Protein AF-0000000076645951 (afdb_homodimer)

Structure (mmCIF, N/CA/C/O backbone):
data_AF-0000000076645951-model_v1
#
loop_
_entity.id
_entity.type
_entity.pdbx_description
1 polymer 'Uncharacterized protein'
#
loop_
_atom_site.group_PDB
_atom_site.id
_atom_site.type_symbol
_atom_site.label_atom_id
_atom_site.label_alt_id
_atom_site.label_comp_id
_atom_site.label_asym_id
_atom_site.label_entity_id
_atom_site.label_seq_id
_atom_site.pdbx_PDB_ins_code
_atom_site.Cartn_x
_atom_site.Cartn_y
_atom_site.Cartn_z
_atom_site.occupancy
_atom_site.B_iso_or_equiv
_atom_site.auth_seq_id
_atom_site.auth_comp_id
_atom_site.auth_asym_id
_atom_site.auth_atom_id
_atom_site.pdbx_PDB_model_num
ATOM 1 N N . MET A 1 1 ? -66.938 58.75 12.617 1 33.28 1 MET A N 1
ATOM 2 C CA . MET A 1 1 ? -66.938 57.281 12.688 1 33.28 1 MET A CA 1
ATOM 3 C C . MET A 1 1 ? -65.688 56.688 12.023 1 33.28 1 MET A C 1
ATOM 5 O O . MET A 1 1 ? -65.5 56.906 10.836 1 33.28 1 MET A O 1
ATOM 9 N N . PRO A 1 2 ? -64.562 56.531 12.734 1 43.81 2 PRO A N 1
ATOM 10 C CA . PRO A 1 2 ? -63.219 56.188 12.242 1 43.81 2 PRO A CA 1
ATOM 11 C C . PRO A 1 2 ? -63.156 54.812 11.625 1 43.81 2 PRO A C 1
ATOM 13 O O . PRO A 1 2 ? -63.812 53.875 12.109 1 43.81 2 PRO A O 1
ATOM 16 N N . SER A 1 3 ? -63.219 54.75 10.305 1 39.66 3 SER A N 1
ATOM 17 C CA . SER A 1 3 ? -63.125 53.5 9.523 1 39.66 3 SER A CA 1
ATOM 18 C C . SER A 1 3 ? -61.875 52.719 9.883 1 39.66 3 SER A C 1
ATOM 20 O O . SER A 1 3 ? -60.75 53.219 9.758 1 39.66 3 SER A O 1
ATOM 22 N N . ARG A 1 4 ? -62 51.812 10.852 1 40.41 4 ARG A N 1
ATOM 23 C CA . ARG A 1 4 ? -60.938 50.906 11.25 1 40.41 4 ARG A CA 1
ATOM 24 C C . ARG A 1 4 ? -60.5 50.031 10.078 1 40.41 4 ARG A C 1
ATOM 26 O O . ARG A 1 4 ? -61.312 49.219 9.562 1 40.41 4 ARG A O 1
ATOM 33 N N . ARG A 1 5 ? -59.656 50.531 9.164 1 37.31 5 ARG A N 1
ATOM 34 C CA . ARG A 1 5 ? -59.094 49.625 8.148 1 37.31 5 ARG A CA 1
ATOM 35 C C . ARG A 1 5 ? -58.438 48.438 8.781 1 37.31 5 ARG A C 1
ATOM 37 O O . ARG A 1 5 ? -57.594 48.594 9.664 1 37.31 5 ARG A O 1
ATOM 44 N N . HIS A 1 6 ? -59.188 47.375 9 1 38.88 6 HIS A N 1
ATOM 45 C CA . HIS A 1 6 ? -58.594 46.125 9.383 1 38.88 6 HIS A CA 1
ATOM 46 C C . HIS A 1 6 ? -57.469 45.719 8.406 1 38.88 6 HIS A C 1
ATOM 48 O O . HIS A 1 6 ? -57.719 45.594 7.207 1 38.88 6 HIS A O 1
ATOM 54 N N . ARG A 1 7 ? -56.281 46.188 8.617 1 41.69 7 ARG A N 1
ATOM 55 C CA . ARG A 1 7 ? -55.125 45.688 7.883 1 41.69 7 ARG A CA 1
ATOM 56 C C . ARG A 1 7 ? -55.062 44.156 7.953 1 41.69 7 ARG A C 1
ATOM 58 O O . ARG A 1 7 ? -55.062 43.562 9.039 1 41.69 7 ARG A O 1
ATOM 65 N N . LYS A 1 8 ? -55.719 43.438 6.953 1 39.31 8 LYS A N 1
ATOM 66 C CA . LYS A 1 8 ? -55.5 42.031 6.789 1 39.31 8 LYS A CA 1
ATOM 67 C C . LYS A 1 8 ? -54 41.688 6.812 1 39.31 8 LYS A C 1
ATOM 69 O O . LYS A 1 8 ? -53.219 42.25 6.031 1 39.31 8 LYS A O 1
ATOM 74 N N . GLU A 1 9 ? -53.469 41.344 7.988 1 39.75 9 GLU A N 1
ATOM 75 C CA . GLU A 1 9 ? -52.156 40.719 8.062 1 39.75 9 GLU A CA 1
ATOM 76 C C . GLU A 1 9 ? -52.062 39.5 7.16 1 39.75 9 GLU A C 1
ATOM 78 O O . GLU A 1 9 ? -52.844 38.562 7.316 1 39.75 9 GLU A O 1
ATOM 83 N N . SER A 1 10 ? -51.969 39.688 5.801 1 38.41 10 SER A N 1
ATOM 84 C CA . SER A 1 10 ? -51.656 38.531 4.953 1 38.41 10 SER A CA 1
ATOM 85 C C . SER A 1 10 ? -50.5 37.719 5.516 1 38.41 10 SER A C 1
ATOM 87 O O . SER A 1 10 ? -49.406 38.25 5.68 1 38.41 10 SER A O 1
ATOM 89 N N . ASN A 1 11 ? -50.781 36.812 6.453 1 40.22 11 ASN A N 1
ATOM 90 C CA . ASN A 1 11 ? -49.812 35.781 6.805 1 40.22 11 ASN A CA 1
ATOM 91 C C . ASN A 1 11 ? -49.344 35 5.578 1 40.22 11 ASN A C 1
ATOM 93 O O . ASN A 1 11 ? -50 34.062 5.137 1 40.22 11 ASN A O 1
ATOM 97 N N . ASP A 1 12 ? -49.156 35.625 4.453 1 39.78 12 ASP A N 1
ATOM 98 C CA . ASP A 1 12 ? -48.562 34.75 3.445 1 39.78 12 ASP A CA 1
ATOM 99 C C . ASP A 1 12 ? -47.406 33.969 4.023 1 39.78 12 ASP A C 1
ATOM 101 O O . ASP A 1 12 ? -46.438 34.531 4.559 1 39.78 12 ASP A O 1
ATOM 105 N N . PRO A 1 13 ? -47.656 32.781 4.551 1 42.16 13 PRO A N 1
ATOM 106 C CA . PRO A 1 13 ? -46.469 31.984 4.855 1 42.16 13 PRO A CA 1
ATOM 107 C C . PRO A 1 13 ? -45.406 32.031 3.754 1 42.16 13 PRO A C 1
ATOM 109 O O . PRO A 1 13 ? -45.75 31.953 2.57 1 42.16 13 PRO A O 1
ATOM 112 N N . GLN A 1 14 ? -44.562 33.062 3.785 1 38.34 14 GLN A N 1
ATOM 113 C CA . GLN A 1 14 ? -43.375 32.938 2.93 1 38.34 14 GLN A CA 1
ATOM 114 C C . GLN A 1 14 ? -42.969 31.469 2.777 1 38.34 14 GLN A C 1
ATOM 116 O O . GLN A 1 14 ? -42.75 30.766 3.77 1 38.34 14 GLN A O 1
ATOM 121 N N . LEU A 1 15 ? -43.594 30.891 1.815 1 39.62 15 LEU A N 1
ATOM 122 C CA . LEU A 1 15 ? -43.125 29.578 1.397 1 39.62 15 LEU A CA 1
ATOM 123 C C . LEU A 1 15 ? -41.625 29.5 1.478 1 39.62 15 LEU A C 1
ATOM 125 O O . LEU A 1 15 ? -40.906 30.281 0.832 1 39.62 15 LEU A O 1
ATOM 129 N N . SER A 1 16 ? -41.094 29.422 2.738 1 41.41 16 SER A N 1
ATOM 130 C CA . SER A 1 16 ? -39.719 28.938 2.703 1 41.41 16 SER A CA 1
ATOM 131 C C . SER A 1 16 ? -39.5 27.969 1.539 1 41.41 16 SER A C 1
ATOM 133 O O . SER A 1 16 ? -40.062 26.875 1.516 1 41.41 16 SER A O 1
ATOM 135 N N . GLY A 1 17 ? -39.562 28.469 0.316 1 39.22 17 GLY A N 1
ATOM 136 C CA . GLY A 1 17 ? -39.156 27.609 -0.781 1 39.22 17 GLY A CA 1
ATOM 137 C C . GLY A 1 17 ? -38.125 26.547 -0.375 1 39.22 17 GLY A C 1
ATOM 138 O O . GLY A 1 17 ? -37.5 26.688 0.666 1 39.22 17 GLY A O 1
ATOM 139 N N . PRO A 1 18 ? -38.438 25.328 -0.774 1 43.19 18 PRO A N 1
ATOM 140 C CA . PRO A 1 18 ? -37.406 24.328 -0.439 1 43.19 18 PRO A CA 1
ATOM 141 C C . PRO A 1 18 ? -36 24.875 -0.509 1 43.19 18 PRO A C 1
ATOM 143 O O . PRO A 1 18 ? -35.719 25.812 -1.276 1 43.19 18 PRO A O 1
ATOM 146 N N . ARG A 1 19 ? -35.375 25.266 0.537 1 43.09 19 ARG A N 1
ATOM 147 C CA . ARG A 1 19 ? -33.938 25.453 0.448 1 43.09 19 ARG A CA 1
ATOM 148 C C . ARG A 1 19 ? -33.344 24.594 -0.66 1 43.09 19 ARG A C 1
ATOM 150 O O . ARG A 1 19 ? -33.562 23.391 -0.695 1 43.09 19 ARG A O 1
ATOM 157 N N . SER A 1 20 ? -33.469 24.938 -1.855 1 44.81 20 SER A N 1
ATOM 158 C CA . SER A 1 20 ? -32.719 24.234 -2.885 1 44.81 20 SER A CA 1
ATOM 159 C C . SER A 1 20 ? -31.484 23.547 -2.293 1 44.81 20 SER A C 1
ATOM 161 O O . SER A 1 20 ? -30.625 24.203 -1.7 1 44.81 20 SER A O 1
ATOM 163 N N . ASN A 1 21 ? -31.641 22.438 -1.583 1 46.66 21 ASN A N 1
ATOM 164 C CA . ASN A 1 21 ? -30.547 21.594 -1.094 1 46.66 21 ASN A CA 1
ATOM 165 C C . ASN A 1 21 ? -29.328 21.688 -2.01 1 46.66 21 ASN A C 1
ATOM 167 O O . ASN A 1 21 ? -29.094 20.797 -2.83 1 46.66 21 ASN A O 1
ATOM 171 N N . THR A 1 22 ? -29.109 22.625 -2.76 1 54.56 22 THR A N 1
ATOM 172 C CA . THR A 1 22 ? -27.875 22.781 -3.525 1 54.56 22 THR A CA 1
ATOM 173 C C . THR A 1 22 ? -26.672 22.422 -2.67 1 54.56 22 THR A C 1
ATOM 175 O O . THR A 1 22 ? -26.453 23.031 -1.614 1 54.56 22 THR A O 1
ATOM 178 N N . GLU A 1 23 ? -26.438 21.172 -2.715 1 65.44 23 GLU A N 1
ATOM 179 C CA . GLU A 1 23 ? -25.188 20.719 -2.096 1 65.44 23 GLU A CA 1
ATOM 180 C C . GLU A 1 23 ? -24.094 21.766 -2.234 1 65.44 23 GLU A C 1
ATOM 182 O O . GLU A 1 23 ? -23.859 22.297 -3.328 1 65.44 23 GLU A O 1
ATOM 187 N N . GLY A 1 24 ? -23.875 22.562 -1.326 1 73 24 GLY A N 1
ATOM 188 C CA . GLY A 1 24 ? -22.781 23.516 -1.373 1 73 24 GLY A CA 1
ATOM 189 C C . GLY A 1 24 ? -21.547 22.969 -2.062 1 73 24 GLY A C 1
ATOM 190 O O . GLY A 1 24 ? -21.438 21.766 -2.291 1 73 24 GLY A O 1
ATOM 191 N N . PRO A 1 25 ? -20.844 23.859 -2.74 1 80.75 25 PRO A N 1
ATOM 192 C CA . PRO A 1 25 ? -19.641 23.453 -3.479 1 80.75 25 PRO A CA 1
ATOM 193 C C . PRO A 1 25 ? -18.812 22.406 -2.74 1 80.75 25 PRO A C 1
ATOM 195 O O . PRO A 1 25 ? -18.281 21.484 -3.363 1 80.75 25 PRO A O 1
ATOM 198 N N . ASN A 1 26 ? -18.797 22.453 -1.478 1 88.69 26 ASN A N 1
ATOM 199 C CA . ASN A 1 26 ? -18.047 21.484 -0.691 1 88.69 26 ASN A CA 1
ATOM 200 C C . ASN A 1 26 ? -18.719 20.109 -0.69 1 88.69 26 ASN A C 1
ATOM 202 O O . ASN A 1 26 ? -18.047 19.078 -0.794 1 88.69 26 ASN A O 1
ATOM 206 N N . GLN A 1 27 ? -19.969 20.156 -0.708 1 91.5 27 GLN A N 1
ATOM 207 C CA . GLN A 1 27 ? -20.703 18.891 -0.678 1 91.5 27 GLN A CA 1
ATOM 208 C C . GLN A 1 27 ? -20.578 18.141 -2.002 1 91.5 27 GLN A C 1
ATOM 210 O O . GLN A 1 27 ? -20.438 16.922 -2.018 1 91.5 27 GLN A O 1
ATOM 215 N N . GLN A 1 28 ? -20.578 18.891 -3.025 1 94.25 28 GLN A N 1
ATOM 216 C CA . GLN A 1 28 ? -20.406 18.266 -4.336 1 94.25 28 GLN A CA 1
ATOM 217 C C . GLN A 1 28 ? -19 17.703 -4.496 1 94.25 28 GLN A C 1
ATOM 219 O O . GLN A 1 28 ? -18.812 16.625 -5.047 1 94.25 28 GLN A O 1
ATOM 224 N N . GLU A 1 29 ? -18.062 18.484 -4.047 1 95.88 29 GLU A N 1
ATOM 225 C CA . GLU A 1 29 ? -16.688 18.016 -4.137 1 95.88 29 GLU A CA 1
ATOM 226 C C . GLU A 1 29 ? -16.469 16.75 -3.297 1 95.88 29 GLU A C 1
ATOM 228 O O . GLU A 1 29 ? -15.781 15.828 -3.719 1 95.88 29 GLU A O 1
ATOM 233 N N . ILE A 1 30 ? -17.031 16.672 -2.205 1 96.5 30 ILE A N 1
ATOM 234 C CA . ILE A 1 30 ? -16.938 15.5 -1.336 1 96.5 30 ILE A CA 1
ATOM 235 C C . ILE A 1 30 ? -17.547 14.289 -2.039 1 96.5 30 ILE A C 1
ATOM 237 O O . ILE A 1 30 ? -16.984 13.188 -1.982 1 96.5 30 ILE A O 1
ATOM 241 N N . LYS A 1 31 ? -18.625 14.523 -2.672 1 96.38 31 LYS A N 1
ATOM 242 C CA . LYS A 1 31 ? -19.266 13.438 -3.416 1 96.38 31 LYS A CA 1
ATOM 243 C C . LYS A 1 31 ? -18.359 12.938 -4.539 1 96.38 31 LYS A C 1
ATOM 245 O O . LYS A 1 31 ? -18.188 11.734 -4.727 1 96.38 31 LYS A O 1
ATOM 250 N N . ASN A 1 32 ? -17.797 13.891 -5.203 1 97.81 32 ASN A N 1
ATOM 251 C CA . ASN A 1 32 ? -16.891 13.539 -6.281 1 97.81 32 ASN A CA 1
ATOM 252 C C . ASN A 1 32 ? -15.695 12.742 -5.766 1 97.81 32 ASN A C 1
ATOM 254 O O . ASN A 1 32 ? -15.289 11.75 -6.379 1 97.81 32 ASN A O 1
ATOM 258 N N . LEU A 1 33 ? -15.188 13.125 -4.656 1 98.31 33 LEU A N 1
ATOM 259 C CA . LEU A 1 33 ? -14.039 12.438 -4.07 1 98.31 33 LEU A CA 1
ATOM 260 C C . LEU A 1 33 ? -14.438 11.055 -3.561 1 98.31 33 LEU A C 1
ATOM 262 O O . LEU A 1 33 ? -13.641 10.117 -3.635 1 98.31 33 LEU A O 1
ATOM 266 N N . SER A 1 34 ? -15.609 10.961 -3.129 1 97.88 34 SER A N 1
ATOM 267 C CA . SER A 1 34 ? -16.094 9.664 -2.689 1 97.88 34 SER A CA 1
ATOM 268 C C . SER A 1 34 ? -16.203 8.688 -3.857 1 97.88 34 SER A C 1
ATOM 270 O O . SER A 1 34 ? -15.828 7.516 -3.729 1 97.88 34 SER A O 1
ATOM 272 N N . GLU A 1 35 ? -16.641 9.211 -4.914 1 98.38 35 GLU A N 1
ATOM 273 C CA . GLU A 1 35 ? -16.75 8.375 -6.109 1 98.38 35 GLU A CA 1
ATOM 274 C C . GLU A 1 35 ? -15.367 7.977 -6.625 1 98.38 35 GLU A C 1
ATOM 276 O O . GLU A 1 35 ? -15.156 6.824 -7.008 1 98.38 35 GLU A O 1
ATOM 281 N N . ARG A 1 36 ? -14.508 8.906 -6.609 1 98.69 36 ARG A N 1
ATOM 282 C CA . ARG A 1 36 ? -13.148 8.625 -7.051 1 98.69 36 ARG A CA 1
ATOM 283 C C . ARG A 1 36 ? -12.469 7.625 -6.121 1 98.69 36 ARG A C 1
ATOM 285 O O . ARG A 1 36 ? -11.742 6.742 -6.582 1 98.69 36 ARG A O 1
ATOM 292 N N . LEU A 1 37 ? -12.703 7.77 -4.848 1 98.56 37 LEU A N 1
ATOM 293 C CA . LEU A 1 37 ? -12.125 6.855 -3.869 1 98.56 37 LEU A CA 1
ATOM 294 C C . LEU A 1 37 ? -12.633 5.434 -4.082 1 98.56 37 LEU A C 1
ATOM 296 O O . LEU A 1 37 ? -11.859 4.477 -4.027 1 98.56 37 LEU A O 1
ATOM 300 N N . ALA A 1 38 ? -13.891 5.348 -4.371 1 98.12 38 ALA A N 1
ATOM 301 C CA . ALA A 1 38 ? -14.469 4.039 -4.66 1 98.12 38 ALA A CA 1
ATOM 302 C C . ALA A 1 38 ? -13.852 3.426 -5.914 1 98.12 38 ALA A C 1
ATOM 304 O O . ALA A 1 38 ? -13.531 2.234 -5.941 1 98.12 38 ALA A O 1
ATOM 305 N N . ALA A 1 39 ? -13.609 4.23 -6.871 1 98.62 39 ALA A N 1
ATOM 306 C CA . ALA A 1 39 ? -13.023 3.766 -8.125 1 98.62 39 ALA A CA 1
ATOM 307 C C . ALA A 1 39 ? -11.594 3.285 -7.922 1 98.62 39 ALA A C 1
ATOM 309 O O . ALA A 1 39 ? -11.188 2.252 -8.461 1 98.62 39 ALA A O 1
ATOM 310 N N . ILE A 1 40 ? -10.898 4.051 -7.164 1 98.81 40 ILE A N 1
ATOM 311 C CA . ILE A 1 40 ? -9.5 3.705 -6.922 1 98.81 40 ILE A CA 1
ATOM 312 C C . ILE A 1 40 ? -9.414 2.416 -6.109 1 98.81 40 ILE A C 1
ATOM 314 O O . ILE A 1 40 ? -8.547 1.58 -6.344 1 98.81 40 ILE A O 1
ATOM 318 N N . ARG A 1 41 ? -10.305 2.234 -5.195 1 98.56 41 ARG A N 1
ATOM 319 C CA . ARG A 1 41 ? -10.312 1.025 -4.375 1 98.56 41 ARG A CA 1
ATOM 320 C C . ARG A 1 41 ? -10.68 -0.198 -5.207 1 98.56 41 ARG A C 1
ATOM 322 O O . ARG A 1 41 ? -10.125 -1.279 -5.016 1 98.56 41 ARG A O 1
ATOM 329 N N . LEU A 1 42 ? -11.492 -0.022 -6.156 1 98.44 42 LEU A N 1
ATOM 330 C CA . LEU A 1 42 ? -11.789 -1.096 -7.098 1 98.44 42 LEU A CA 1
ATOM 331 C C . LEU A 1 42 ? -10.562 -1.421 -7.953 1 98.44 42 LEU A C 1
ATOM 333 O O . LEU A 1 42 ? -10.289 -2.59 -8.227 1 98.44 42 LEU A O 1
ATOM 337 N N . GLU A 1 43 ? -9.906 -0.393 -8.367 1 98.81 43 GLU A N 1
ATOM 338 C CA . GLU A 1 43 ? -8.688 -0.584 -9.148 1 98.81 43 GLU A CA 1
ATOM 339 C C . GLU A 1 43 ? -7.637 -1.358 -8.352 1 98.81 43 GLU A C 1
ATOM 341 O O . GLU A 1 43 ? -6.961 -2.234 -8.898 1 98.81 43 GLU A O 1
ATOM 346 N N . ILE A 1 44 ? -7.539 -1.064 -7.117 1 98.94 44 ILE A N 1
ATOM 347 C CA . ILE A 1 44 ? -6.602 -1.766 -6.246 1 98.94 44 ILE A CA 1
ATOM 348 C C . ILE A 1 44 ? -6.965 -3.248 -6.184 1 98.94 44 ILE A C 1
ATOM 350 O O . ILE A 1 44 ? -6.102 -4.113 -6.359 1 98.94 44 ILE A O 1
ATOM 354 N N . GLU A 1 45 ? -8.211 -3.523 -6.043 1 98.69 45 GLU A N 1
ATOM 355 C CA . GLU A 1 45 ? -8.672 -4.906 -5.961 1 98.69 45 GLU A CA 1
ATOM 356 C C . GLU A 1 45 ? -8.398 -5.66 -7.258 1 98.69 45 GLU A C 1
ATOM 358 O O . GLU A 1 45 ? -7.949 -6.805 -7.234 1 98.69 45 GLU A O 1
ATOM 363 N N . GLN A 1 46 ? -8.633 -5 -8.336 1 98.69 46 GLN A N 1
ATOM 364 C CA . GLN A 1 46 ? -8.352 -5.613 -9.633 1 98.69 46 GLN A CA 1
ATOM 365 C C . GLN A 1 46 ? -6.859 -5.883 -9.797 1 98.69 46 GLN A C 1
ATOM 367 O O . GLN A 1 46 ? -6.469 -6.906 -10.367 1 98.69 46 GLN A O 1
ATOM 372 N N . THR A 1 47 ? -6.133 -4.957 -9.297 1 98.88 47 THR A N 1
ATOM 373 C CA . THR A 1 47 ? -4.684 -5.105 -9.414 1 98.88 47 THR A CA 1
ATOM 374 C C . THR A 1 47 ? -4.191 -6.262 -8.547 1 98.88 47 THR A C 1
ATOM 376 O O . THR A 1 47 ? -3.246 -6.961 -8.914 1 98.88 47 THR A O 1
ATOM 379 N N . PHE A 1 48 ? -4.895 -6.496 -7.398 1 98.81 48 PHE A N 1
ATOM 380 C CA . PHE A 1 48 ? -4.566 -7.664 -6.586 1 98.81 48 PHE A CA 1
ATOM 381 C C . PHE A 1 48 ? -4.66 -8.938 -7.41 1 98.81 48 PHE A C 1
ATOM 383 O O . PHE A 1 48 ? -3.752 -9.773 -7.379 1 98.81 48 PHE A O 1
ATOM 390 N N . LEU A 1 49 ? -5.633 -9.039 -8.109 1 98.56 49 LEU A N 1
ATOM 391 C CA . LEU A 1 49 ? -5.898 -10.25 -8.883 1 98.56 49 LEU A CA 1
ATOM 392 C C . LEU A 1 49 ? -4.895 -10.398 -10.016 1 98.56 49 LEU A C 1
ATOM 394 O O . LEU A 1 49 ? -4.387 -11.492 -10.266 1 98.56 49 LEU A O 1
ATOM 398 N N . LEU A 1 50 ? -4.617 -9.289 -10.648 1 98.62 50 LEU A N 1
ATOM 399 C CA . LEU A 1 50 ? -3.631 -9.312 -11.727 1 98.62 50 LEU A CA 1
ATOM 400 C C . LEU A 1 50 ? -2.256 -9.695 -11.195 1 98.62 50 LEU A C 1
ATOM 402 O O . LEU A 1 50 ? -1.538 -10.484 -11.82 1 98.62 50 LEU A O 1
ATOM 406 N N . LYS A 1 51 ? -1.954 -9.109 -10.109 1 98.75 51 LYS A N 1
ATOM 407 C CA . LYS A 1 51 ? -0.678 -9.414 -9.469 1 98.75 51 LYS A CA 1
ATOM 408 C C . LYS A 1 51 ? -0.567 -10.906 -9.148 1 98.75 51 LYS A C 1
ATOM 410 O O . LYS A 1 51 ? 0.458 -11.531 -9.422 1 98.75 51 LYS A O 1
ATOM 415 N N . GLU A 1 52 ? -1.587 -11.43 -8.555 1 98.06 52 GLU A N 1
ATOM 416 C CA . GLU A 1 52 ? -1.574 -12.852 -8.227 1 98.06 52 GLU A CA 1
ATOM 417 C C . GLU A 1 52 ? -1.364 -13.703 -9.469 1 98.06 52 GLU A C 1
ATOM 419 O O . GLU A 1 52 ? -0.581 -14.656 -9.453 1 98.06 52 GLU A O 1
ATOM 424 N N . GLU A 1 53 ? -2.064 -13.383 -10.5 1 98.06 53 GLU A N 1
ATOM 425 C CA . GLU A 1 53 ? -1.949 -14.117 -11.75 1 98.06 53 GLU A CA 1
ATOM 426 C C . GLU A 1 53 ? -0.521 -14.078 -12.289 1 98.06 53 GLU A C 1
ATOM 428 O O . GLU A 1 53 ? 0.025 -15.102 -12.695 1 98.06 53 GLU A O 1
ATOM 433 N N . ARG A 1 54 ? 0.005 -12.875 -12.289 1 98.44 54 ARG A N 1
ATOM 434 C CA . ARG A 1 54 ? 1.354 -12.727 -12.828 1 98.44 54 ARG A CA 1
ATOM 435 C C . ARG A 1 54 ? 2.371 -13.461 -11.969 1 98.44 54 ARG A C 1
ATOM 437 O O . ARG A 1 54 ? 3.32 -14.055 -12.484 1 98.44 54 ARG A O 1
ATOM 444 N N . VAL A 1 55 ? 2.217 -13.406 -10.68 1 98.25 55 VAL A N 1
ATOM 445 C CA . VAL A 1 55 ? 3.1 -14.117 -9.766 1 98.25 55 VAL A CA 1
ATOM 446 C C . VAL A 1 55 ? 3.018 -15.625 -10.023 1 98.25 55 VAL A C 1
ATOM 448 O O . VAL A 1 55 ? 4.043 -16.297 -10.109 1 98.25 55 VAL A O 1
ATOM 451 N N . LYS A 1 56 ? 1.844 -16.125 -10.211 1 97.31 56 LYS A N 1
ATOM 452 C CA . LYS A 1 56 ? 1.647 -17.547 -10.469 1 97.31 56 LYS A CA 1
ATOM 453 C C . LYS A 1 56 ? 2.316 -17.969 -11.773 1 97.31 56 LYS A C 1
ATOM 455 O O . LYS A 1 56 ? 2.936 -19.031 -11.852 1 97.31 56 LYS A O 1
ATOM 460 N N . ARG A 1 57 ? 2.182 -17.156 -12.727 1 97.62 57 ARG A N 1
ATOM 461 C CA . ARG A 1 57 ? 2.789 -17.438 -14.016 1 97.62 57 ARG A CA 1
ATOM 462 C C . ARG A 1 57 ? 4.309 -17.5 -13.914 1 97.62 57 ARG A C 1
ATOM 464 O O . ARG A 1 57 ? 4.945 -18.391 -14.461 1 97.62 57 ARG A O 1
ATOM 471 N N . ALA A 1 58 ? 4.863 -16.531 -13.227 1 98.25 58 ALA A N 1
ATOM 472 C CA . ALA A 1 58 ? 6.312 -16.5 -13.047 1 98.25 58 ALA A CA 1
ATOM 473 C C . ALA A 1 58 ? 6.785 -17.719 -12.25 1 98.25 58 ALA A C 1
ATOM 475 O O . ALA A 1 58 ? 7.793 -18.328 -12.594 1 98.25 58 ALA A O 1
ATOM 476 N N . LYS A 1 59 ? 6.098 -18.094 -11.289 1 98 59 LYS A N 1
ATOM 477 C CA . LYS A 1 59 ? 6.445 -19.25 -10.461 1 98 59 LYS A CA 1
ATOM 478 C C . LYS A 1 59 ? 6.383 -20.547 -11.273 1 98 59 LYS A C 1
ATOM 480 O O . LYS A 1 59 ? 7.27 -21.391 -11.164 1 98 59 LYS A O 1
ATOM 485 N N . SER A 1 60 ? 5.34 -20.656 -12.039 1 97.81 60 SER A N 1
ATOM 486 C CA . SER A 1 60 ? 5.188 -21.844 -12.891 1 97.81 60 SER A CA 1
ATOM 487 C C . SER A 1 60 ? 6.34 -21.953 -13.883 1 97.81 60 SER A C 1
ATOM 489 O O . SER A 1 60 ? 6.855 -23.062 -14.109 1 97.81 60 SER A O 1
ATOM 491 N N . GLN A 1 61 ? 6.68 -20.812 -14.43 1 98.19 61 GLN A N 1
ATOM 492 C CA . GLN A 1 61 ? 7.809 -20.797 -15.359 1 98.19 61 GLN A CA 1
ATOM 493 C C . GLN A 1 61 ? 9.102 -21.203 -14.656 1 98.19 61 GLN A C 1
ATOM 495 O O . GLN A 1 61 ? 9.914 -21.938 -15.219 1 98.19 61 GLN A O 1
ATOM 500 N N . TRP A 1 62 ? 9.305 -20.719 -13.492 1 98.56 62 TRP A N 1
ATOM 501 C CA . TRP A 1 62 ? 10.477 -21.062 -12.688 1 98.56 62 TRP A CA 1
ATOM 502 C C . TRP A 1 62 ? 10.523 -22.562 -12.414 1 98.56 62 TRP A C 1
ATOM 504 O O . TRP A 1 62 ? 11.57 -23.203 -12.586 1 98.56 62 TRP A O 1
ATOM 514 N N . GLN A 1 63 ? 9.422 -23.125 -12.078 1 98.25 63 GLN A N 1
ATOM 515 C CA . GLN A 1 63 ? 9.336 -24.547 -11.789 1 98.25 63 GLN A CA 1
ATOM 516 C C . GLN A 1 63 ? 9.625 -25.391 -13.031 1 98.25 63 GLN A C 1
ATOM 518 O O . GLN A 1 63 ? 10.25 -26.438 -12.945 1 98.25 63 GLN A O 1
ATOM 523 N N . ARG A 1 64 ? 9.164 -24.875 -14.094 1 98.25 64 ARG A N 1
ATOM 524 C CA . ARG A 1 64 ? 9.438 -25.547 -15.359 1 98.25 64 ARG A CA 1
ATOM 525 C C . ARG A 1 64 ? 10.938 -25.609 -15.641 1 98.25 64 ARG A C 1
ATOM 527 O O . ARG A 1 64 ? 11.469 -26.656 -16.016 1 98.25 64 ARG A O 1
ATOM 534 N N . ILE A 1 65 ? 11.578 -24.547 -15.406 1 98.69 65 ILE A N 1
ATOM 535 C CA . ILE A 1 65 ? 13.016 -24.469 -15.633 1 98.69 65 ILE A CA 1
ATOM 536 C C . ILE A 1 65 ? 13.742 -25.438 -14.711 1 98.69 65 ILE A C 1
ATOM 538 O O . ILE A 1 65 ? 14.641 -26.172 -15.156 1 98.69 65 ILE A O 1
ATOM 542 N N . GLU A 1 66 ? 13.383 -25.484 -13.562 1 98.44 66 GLU A N 1
ATOM 543 C CA . GLU A 1 66 ? 13.984 -26.406 -12.602 1 98.44 66 GLU A CA 1
ATOM 544 C C . GLU A 1 66 ? 13.82 -27.859 -13.047 1 98.44 66 GLU A C 1
ATOM 546 O O . GLU A 1 66 ? 14.766 -28.641 -12.969 1 98.44 66 GLU A O 1
ATOM 551 N N . ARG A 1 67 ? 12.648 -28.156 -13.438 1 98.5 67 ARG A N 1
ATOM 552 C CA . ARG A 1 67 ? 12.375 -29.516 -13.922 1 98.5 67 ARG A CA 1
ATOM 553 C C . ARG A 1 67 ? 13.242 -29.844 -15.133 1 98.5 67 ARG A C 1
ATOM 555 O O . ARG A 1 67 ? 13.812 -30.938 -15.219 1 98.5 67 ARG A O 1
ATOM 562 N N . MET A 1 68 ? 13.367 -28.906 -15.969 1 98.25 68 MET A N 1
ATOM 563 C CA . MET A 1 68 ? 14.164 -29.109 -17.172 1 98.25 68 MET A CA 1
ATOM 564 C C . MET A 1 68 ? 15.633 -29.344 -16.828 1 98.25 68 MET A C 1
ATOM 566 O O . MET A 1 68 ? 16.297 -30.188 -17.438 1 98.25 68 MET A O 1
ATOM 570 N N . GLU A 1 69 ? 16.125 -28.641 -15.914 1 98.12 69 GLU A N 1
ATOM 571 C CA . GLU A 1 69 ? 17.516 -28.812 -15.477 1 98.12 69 GLU A CA 1
ATOM 572 C C . GLU A 1 69 ? 17.719 -30.172 -14.836 1 98.12 69 GLU A C 1
ATOM 574 O O . GLU A 1 69 ? 18.703 -30.859 -15.125 1 98.12 69 GLU A O 1
ATOM 579 N N . ARG A 1 70 ? 16.797 -30.547 -14.055 1 97.88 70 ARG A N 1
ATOM 580 C CA . ARG A 1 70 ? 16.875 -31.859 -13.406 1 97.88 70 ARG A CA 1
ATOM 581 C C . ARG A 1 70 ? 16.859 -33 -14.43 1 97.88 70 ARG A C 1
ATOM 583 O O . ARG A 1 70 ? 17.547 -34 -14.258 1 97.88 70 ARG A O 1
ATOM 590 N N . GLU A 1 71 ? 16.156 -32.812 -15.43 1 97.94 71 GLU A N 1
ATOM 591 C CA . GLU A 1 71 ? 15.992 -33.812 -16.469 1 97.94 71 GLU A CA 1
ATOM 592 C C . GLU A 1 71 ? 17.062 -33.656 -17.547 1 97.94 71 GLU A C 1
ATOM 594 O O . GLU A 1 71 ? 17.031 -34.375 -18.562 1 97.94 71 GLU A O 1
ATOM 599 N N . ARG A 1 72 ? 17.953 -32.719 -17.312 1 97.62 72 ARG A N 1
ATOM 600 C CA . ARG A 1 72 ? 19.109 -32.5 -18.172 1 97.62 72 ARG A CA 1
ATOM 601 C C . ARG A 1 72 ? 18.672 -32.25 -19.609 1 97.62 72 ARG A C 1
ATOM 603 O O . ARG A 1 72 ? 19.219 -32.844 -20.547 1 97.62 72 ARG A O 1
ATOM 610 N N . GLN A 1 73 ? 17.641 -31.406 -19.828 1 97.56 73 GLN A N 1
ATOM 611 C CA . GLN A 1 73 ? 17.219 -30.953 -21.156 1 97.56 73 GLN A CA 1
ATOM 612 C C . GLN A 1 73 ? 18.297 -30.109 -21.812 1 97.56 73 GLN A C 1
ATOM 614 O O . GLN A 1 73 ? 19.219 -29.641 -21.156 1 97.56 73 GLN A O 1
ATOM 619 N N . PRO A 1 74 ? 18.172 -30.031 -23.109 1 97.56 74 PRO A N 1
ATOM 620 C CA . PRO A 1 74 ? 19.172 -29.25 -23.828 1 97.56 74 PRO A CA 1
ATOM 621 C C . PRO A 1 74 ? 19.312 -27.828 -23.297 1 97.56 74 PRO A C 1
ATOM 623 O O . PRO A 1 74 ? 18.312 -27.172 -23.016 1 97.56 74 PRO A O 1
ATOM 626 N N . LYS A 1 75 ? 20.516 -27.328 -23.172 1 97.44 75 LYS A N 1
ATOM 627 C CA . LYS A 1 75 ? 20.828 -26.016 -22.594 1 97.44 75 LYS A CA 1
ATOM 628 C C . LYS A 1 75 ? 20.156 -24.891 -23.359 1 97.44 75 LYS A C 1
ATOM 630 O O . LYS A 1 75 ? 19.688 -23.922 -22.766 1 97.44 75 LYS A O 1
ATOM 635 N N . GLU A 1 76 ? 20.078 -25.062 -24.625 1 97.38 76 GLU A N 1
ATOM 636 C CA . GLU A 1 76 ? 19.469 -24.031 -25.469 1 97.38 76 GLU A CA 1
ATOM 637 C C . GLU A 1 76 ? 18 -23.828 -25.109 1 97.38 76 GLU A C 1
ATOM 639 O O . GLU A 1 76 ? 17.5 -22.703 -25.094 1 97.38 76 GLU A O 1
ATOM 644 N N . GLU A 1 77 ? 17.281 -24.891 -24.812 1 97.69 77 GLU A N 1
ATOM 645 C CA . GLU A 1 77 ? 15.867 -24.812 -24.469 1 97.69 77 GLU A CA 1
ATOM 646 C C . GLU A 1 77 ? 15.672 -24.203 -23.078 1 97.69 77 GLU A C 1
ATOM 648 O O . GLU A 1 77 ? 14.758 -23.391 -22.891 1 97.69 77 GLU A O 1
ATOM 653 N N . ILE A 1 78 ? 16.547 -24.531 -22.156 1 98.38 78 ILE A N 1
ATOM 654 C CA . ILE A 1 78 ? 16.484 -23.984 -20.812 1 98.38 78 ILE A CA 1
ATOM 655 C C . ILE A 1 78 ? 16.734 -22.484 -20.844 1 98.38 78 ILE A C 1
ATOM 657 O O . ILE A 1 78 ? 16.047 -21.703 -20.172 1 98.38 78 ILE A O 1
ATOM 661 N N . GLU A 1 79 ? 17.719 -22.094 -21.672 1 98.12 79 GLU A N 1
ATOM 662 C CA . GLU A 1 79 ? 18.031 -20.672 -21.781 1 98.12 79 GLU A CA 1
ATOM 663 C C . GLU A 1 79 ? 16.859 -19.891 -22.375 1 98.12 79 GLU A C 1
ATOM 665 O O . GLU A 1 79 ? 16.594 -18.75 -21.969 1 98.12 79 GLU A O 1
ATOM 670 N N . LYS A 1 80 ? 16.125 -20.5 -23.281 1 97.94 80 LYS A N 1
ATOM 671 C CA . LYS A 1 80 ? 14.922 -19.875 -23.828 1 97.94 80 LYS A CA 1
ATOM 672 C C . LYS A 1 80 ? 13.875 -19.656 -22.75 1 97.94 80 LYS A C 1
ATOM 674 O O . LYS A 1 80 ? 13.258 -18.594 -22.672 1 97.94 80 LYS A O 1
ATOM 679 N N . GLU A 1 81 ? 13.688 -20.672 -21.922 1 98.31 81 GLU A N 1
ATOM 680 C CA . GLU A 1 81 ? 12.734 -20.578 -20.828 1 98.31 81 GLU A CA 1
ATOM 681 C C . GLU A 1 81 ? 13.156 -19.516 -19.812 1 98.31 81 GLU A C 1
ATOM 683 O O . GLU A 1 81 ? 12.312 -18.812 -19.234 1 98.31 81 GLU A O 1
ATOM 688 N N . LYS A 1 82 ? 14.414 -19.375 -19.578 1 98.56 82 LYS A N 1
ATOM 689 C CA . LYS A 1 82 ? 14.93 -18.375 -18.656 1 98.56 82 LYS A CA 1
ATOM 690 C C . LYS A 1 82 ? 14.68 -16.969 -19.188 1 98.56 82 LYS A C 1
ATOM 692 O O . LYS A 1 82 ? 14.406 -16.047 -18.406 1 98.56 82 LYS A O 1
ATOM 697 N N . LYS A 1 83 ? 14.812 -16.844 -20.469 1 98.19 83 LYS A N 1
ATOM 698 C CA . LYS A 1 83 ? 14.508 -15.539 -21.062 1 98.19 83 LYS A CA 1
ATOM 699 C C . LYS A 1 83 ? 13.039 -15.18 -20.875 1 98.19 83 LYS A C 1
ATOM 701 O O . LYS A 1 83 ? 12.703 -14.039 -20.562 1 98.19 83 LYS A O 1
ATOM 706 N N . GLU A 1 84 ? 12.188 -16.125 -21.062 1 98.12 84 GLU A N 1
ATOM 707 C CA . GLU A 1 84 ? 10.758 -15.906 -20.828 1 98.12 84 GLU A CA 1
ATOM 708 C C . GLU A 1 84 ? 10.477 -15.547 -19.375 1 98.12 84 GLU A C 1
ATOM 710 O O . GLU A 1 84 ? 9.641 -14.688 -19.094 1 98.12 84 GLU A O 1
ATOM 715 N N . LEU A 1 85 ? 11.188 -16.219 -18.5 1 98.69 85 LEU A N 1
ATOM 716 C CA . LEU A 1 85 ? 11.023 -15.914 -17.078 1 98.69 85 LEU A CA 1
ATOM 717 C C . LEU A 1 85 ? 11.391 -14.461 -16.781 1 98.69 85 LEU A C 1
ATOM 719 O O . LEU A 1 85 ? 10.719 -13.805 -15.977 1 98.69 85 LEU A O 1
ATOM 723 N N . LYS A 1 86 ? 12.461 -14.031 -17.422 1 98.38 86 LYS A N 1
ATOM 724 C CA . LYS A 1 86 ? 12.867 -12.648 -17.219 1 98.38 86 LYS A CA 1
ATOM 725 C C . LYS A 1 86 ? 11.75 -11.68 -17.609 1 98.38 86 LYS A C 1
ATOM 727 O O . LYS A 1 86 ? 11.508 -10.695 -16.906 1 98.38 86 LYS A O 1
ATOM 732 N N . TYR A 1 87 ? 11.055 -12.008 -18.672 1 98 87 TYR A N 1
ATOM 733 C CA . TYR A 1 87 ? 9.938 -11.188 -19.125 1 98 87 TYR A CA 1
ATOM 734 C C . TYR A 1 87 ? 8.781 -11.258 -18.125 1 98 87 TYR A C 1
ATOM 736 O O . TYR A 1 87 ? 8.164 -10.242 -17.812 1 98 87 TYR A O 1
ATOM 744 N N . ARG A 1 88 ? 8.531 -12.383 -17.625 1 98.31 88 ARG A N 1
ATOM 745 C CA . ARG A 1 88 ? 7.43 -12.562 -16.672 1 98.31 88 ARG A CA 1
ATOM 746 C C . ARG A 1 88 ? 7.703 -11.836 -15.367 1 98.31 88 ARG A C 1
ATOM 748 O O . ARG A 1 88 ? 6.801 -11.25 -14.773 1 98.31 88 ARG A O 1
ATOM 755 N N . VAL A 1 89 ? 8.906 -11.875 -14.969 1 98.62 89 VAL A N 1
ATOM 756 C CA . VAL A 1 89 ? 9.297 -11.188 -13.742 1 98.62 89 VAL A CA 1
ATOM 757 C C . VAL A 1 89 ? 9.172 -9.68 -13.938 1 98.62 89 VAL A C 1
ATOM 759 O O . VAL A 1 89 ? 8.672 -8.977 -13.062 1 98.62 89 VAL A O 1
ATOM 762 N N . ALA A 1 90 ? 9.594 -9.227 -15.094 1 98.5 90 ALA A N 1
ATOM 763 C CA . ALA A 1 90 ? 9.469 -7.809 -15.398 1 98.5 90 ALA A CA 1
ATOM 764 C C . ALA A 1 90 ? 8 -7.383 -15.422 1 98.5 90 ALA A C 1
ATOM 766 O O . ALA A 1 90 ? 7.656 -6.305 -14.93 1 98.5 90 ALA A O 1
ATOM 767 N N . ASP A 1 91 ? 7.207 -8.219 -16.016 1 98.06 91 ASP A N 1
ATOM 768 C CA . ASP A 1 91 ? 5.77 -7.973 -16.062 1 98.06 91 ASP A CA 1
ATOM 769 C C . ASP A 1 91 ? 5.18 -7.91 -14.656 1 98.06 91 ASP A C 1
ATOM 771 O O . ASP A 1 91 ? 4.402 -7.008 -14.344 1 98.06 91 ASP A O 1
ATOM 775 N N . MET A 1 92 ? 5.512 -8.773 -13.789 1 98.25 92 MET A N 1
ATOM 776 C CA . MET A 1 92 ? 5.078 -8.828 -12.391 1 98.25 92 MET A CA 1
ATOM 777 C C . MET A 1 92 ? 5.504 -7.57 -11.648 1 98.25 92 MET A C 1
ATOM 779 O O . MET A 1 92 ? 4.707 -6.973 -10.922 1 98.25 92 MET A O 1
ATOM 783 N N . GLU 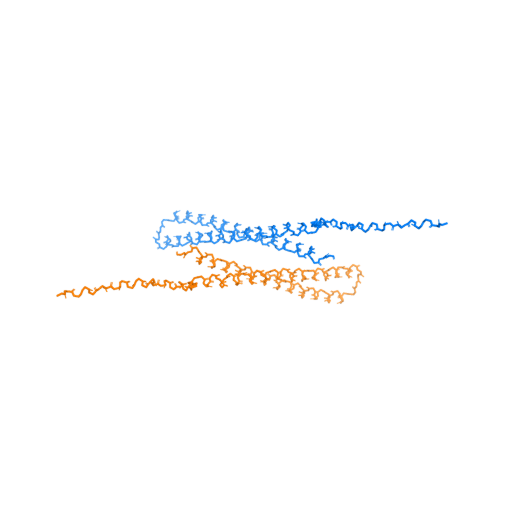A 1 93 ? 6.734 -7.227 -11.859 1 98.31 93 GLU A N 1
ATOM 784 C CA . GLU A 1 93 ? 7.254 -6.023 -11.219 1 98.31 93 GLU A CA 1
ATOM 785 C C . GLU A 1 93 ? 6.504 -4.781 -11.688 1 98.31 93 GLU A C 1
ATOM 787 O O . GLU A 1 93 ? 6.273 -3.855 -10.906 1 98.31 93 GLU A O 1
ATOM 792 N N . GLY A 1 94 ? 6.156 -4.797 -12.969 1 98.62 94 GLY A N 1
ATOM 793 C CA . GLY A 1 94 ? 5.344 -3.711 -13.492 1 98.62 94 GLY A CA 1
ATOM 794 C C . GLY A 1 94 ? 4 -3.58 -12.797 1 98.62 94 GLY A C 1
ATOM 795 O O . GLY A 1 94 ? 3.57 -2.473 -12.469 1 98.62 94 GLY A O 1
ATOM 796 N N . ILE A 1 95 ? 3.41 -4.656 -12.477 1 98.81 95 ILE A N 1
ATOM 797 C CA . ILE A 1 95 ? 2.102 -4.652 -11.828 1 98.81 95 ILE A CA 1
ATOM 798 C C . ILE A 1 95 ? 2.242 -4.203 -10.375 1 98.81 95 ILE A C 1
ATOM 800 O O . ILE A 1 95 ? 1.388 -3.48 -9.859 1 98.81 95 ILE A O 1
ATOM 804 N N . ILE A 1 96 ? 3.244 -4.602 -9.711 1 98.56 96 ILE A N 1
ATOM 805 C CA . ILE A 1 96 ? 3.502 -4.211 -8.328 1 98.56 96 ILE A CA 1
ATOM 806 C C . ILE A 1 96 ? 3.682 -2.695 -8.25 1 98.56 96 ILE A C 1
ATOM 808 O O . ILE A 1 96 ? 3.168 -2.055 -7.328 1 98.56 96 ILE A O 1
ATOM 812 N N . LYS A 1 97 ? 4.336 -2.146 -9.242 1 98.56 97 LYS A N 1
ATOM 813 C CA . LYS A 1 97 ? 4.535 -0.702 -9.281 1 98.56 97 LYS A CA 1
ATOM 814 C C . LYS A 1 97 ? 3.211 0.032 -9.477 1 98.56 97 LYS A C 1
ATOM 816 O O . LYS A 1 97 ? 2.971 1.063 -8.844 1 98.56 97 LYS A O 1
ATOM 821 N N . VAL A 1 98 ? 2.43 -0.486 -10.336 1 98.69 98 VAL A N 1
ATOM 822 C CA . VAL A 1 98 ? 1.113 0.102 -10.555 1 98.69 98 VAL A CA 1
ATOM 823 C C . VAL A 1 98 ? 0.306 0.068 -9.258 1 98.69 98 VAL A C 1
ATOM 825 O O . VAL A 1 98 ? -0.358 1.046 -8.906 1 98.69 98 VAL A O 1
ATOM 828 N N . LEU A 1 99 ? 0.365 -1.015 -8.539 1 98.81 99 LEU A N 1
ATOM 829 C CA . LEU A 1 99 ? -0.348 -1.144 -7.27 1 98.81 99 LEU A CA 1
ATOM 830 C C . LEU A 1 99 ? 0.11 -0.079 -6.277 1 98.81 99 LEU A C 1
ATOM 832 O O . LEU A 1 99 ? -0.716 0.569 -5.633 1 98.81 99 LEU A O 1
ATOM 836 N N . GLU A 1 100 ? 1.38 0.059 -6.176 1 98.31 100 GLU A N 1
ATOM 837 C CA . GLU A 1 100 ? 1.937 1.05 -5.262 1 98.31 100 GLU A CA 1
ATOM 838 C C . GLU A 1 100 ? 1.474 2.457 -5.621 1 98.31 100 GLU A C 1
ATOM 840 O O . GLU A 1 100 ? 1.09 3.234 -4.746 1 98.31 100 GLU A O 1
ATOM 845 N N . GLN A 1 101 ? 1.443 2.779 -6.906 1 98.5 101 GLN A N 1
ATOM 846 C CA . GLN A 1 101 ? 1 4.094 -7.355 1 98.5 101 GLN A CA 1
ATOM 847 C C . GLN A 1 101 ? -0.483 4.305 -7.059 1 98.5 101 GLN A C 1
ATOM 849 O O . GLN A 1 101 ? -0.895 5.402 -6.676 1 98.5 101 GLN A O 1
ATOM 854 N N . THR A 1 102 ? -1.183 3.268 -7.258 1 98.81 102 THR A N 1
ATOM 855 C CA . THR A 1 102 ? -2.617 3.354 -7.008 1 98.81 102 THR A CA 1
ATOM 856 C C . THR A 1 102 ? -2.895 3.574 -5.523 1 98.81 102 THR A C 1
ATOM 858 O O . THR A 1 102 ? -3.791 4.336 -5.16 1 98.81 102 THR A O 1
ATOM 861 N N . ARG A 1 103 ? -2.105 2.961 -4.707 1 98.81 103 ARG A N 1
ATOM 862 C CA . ARG A 1 103 ? -2.24 3.111 -3.264 1 98.81 103 ARG A CA 1
ATOM 863 C C . ARG A 1 103 ? -1.904 4.535 -2.828 1 98.81 103 ARG A C 1
ATOM 865 O O . ARG A 1 103 ? -2.543 5.082 -1.927 1 98.81 103 ARG A O 1
ATOM 872 N N . VAL A 1 104 ? -0.937 5.098 -3.463 1 98.25 104 VAL A N 1
ATOM 873 C CA . VAL A 1 104 ? -0.61 6.492 -3.195 1 98.25 104 VAL A CA 1
ATOM 874 C C . VAL A 1 104 ? -1.805 7.379 -3.545 1 98.25 104 VAL A C 1
ATOM 876 O O . VAL A 1 104 ? -2.158 8.281 -2.781 1 98.25 104 VAL A O 1
ATOM 879 N N . GLY A 1 105 ? -2.373 7.102 -4.676 1 98.56 105 GLY A N 1
ATOM 880 C CA . GLY A 1 105 ? -3.566 7.836 -5.066 1 98.56 105 GLY A CA 1
ATOM 881 C C . GLY A 1 105 ? -4.711 7.688 -4.082 1 98.56 105 GLY A C 1
ATOM 882 O O . GLY A 1 105 ? -5.43 8.648 -3.807 1 98.56 105 GLY A O 1
ATOM 883 N N . GLU A 1 106 ? -4.871 6.512 -3.541 1 98.88 106 GLU A N 1
ATOM 884 C CA . GLU A 1 106 ? -5.906 6.266 -2.539 1 98.88 106 GLU A CA 1
ATOM 885 C C . GLU A 1 106 ? -5.723 7.176 -1.326 1 98.88 106 GLU A C 1
ATOM 887 O O . GLU A 1 106 ? -6.676 7.816 -0.876 1 98.88 106 GLU A O 1
ATOM 892 N N . GLU A 1 107 ? -4.527 7.152 -0.815 1 98.75 107 GLU A N 1
ATOM 893 C CA . GLU A 1 107 ? -4.219 7.965 0.359 1 98.75 107 GLU A CA 1
ATOM 894 C C . GLU A 1 107 ? -4.488 9.445 0.096 1 98.75 107 GLU A C 1
ATOM 896 O O . GLU A 1 107 ? -5.086 10.125 0.93 1 98.75 107 GLU A O 1
ATOM 901 N N . GLU A 1 108 ? -4.129 9.992 -1.054 1 98.56 108 GLU A N 1
ATOM 902 C CA . GLU A 1 108 ? -4.297 11.398 -1.401 1 98.56 108 GLU A CA 1
ATOM 903 C C . GLU A 1 108 ? -5.773 11.773 -1.467 1 98.56 108 GLU A C 1
ATOM 905 O O . GLU A 1 108 ? -6.184 12.797 -0.909 1 98.56 108 GLU A O 1
ATOM 910 N N . ILE A 1 109 ? -6.484 10.945 -2.123 1 98.81 109 ILE A N 1
ATOM 911 C CA . ILE A 1 109 ? -7.902 11.242 -2.299 1 98.81 109 ILE A CA 1
ATOM 912 C C . ILE A 1 109 ? -8.625 11.141 -0.957 1 98.81 109 ILE A C 1
ATOM 914 O O . ILE A 1 109 ? -9.492 11.953 -0.649 1 98.81 109 ILE A O 1
ATOM 918 N N . PHE A 1 110 ? -8.297 10.172 -0.181 1 98.81 110 PHE A N 1
ATOM 919 C CA . PHE A 1 110 ? -8.891 10 1.14 1 98.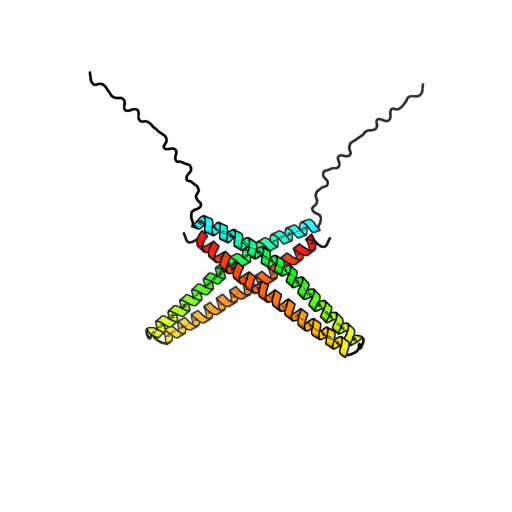81 110 PHE A CA 1
ATOM 920 C C . PHE A 1 110 ? -8.656 11.242 1.999 1 98.81 110 PHE A C 1
ATOM 922 O O . PHE A 1 110 ? -9.594 11.766 2.604 1 98.81 110 PHE A O 1
ATOM 929 N N . LEU A 1 111 ? -7.391 11.656 2.008 1 98.5 111 LEU A N 1
ATOM 930 C CA . LEU A 1 111 ? -7.047 12.789 2.861 1 98.5 111 LEU A CA 1
ATOM 931 C C . LEU A 1 111 ? -7.727 14.062 2.373 1 98.5 111 LEU A C 1
ATOM 933 O O . LEU A 1 111 ? -8.211 14.859 3.18 1 98.5 111 LEU A O 1
ATOM 937 N N . LYS A 1 112 ? -7.785 14.25 1.085 1 97.81 112 LYS A N 1
ATOM 938 C CA . LYS A 1 112 ? -8.477 15.414 0.542 1 97.81 112 LYS A CA 1
ATOM 939 C C . LYS A 1 112 ? -9.945 15.43 0.958 1 97.81 112 LYS A C 1
ATOM 941 O O . LYS A 1 112 ? -10.469 16.453 1.39 1 97.81 112 LYS A O 1
ATOM 946 N N . ARG A 1 113 ? -10.539 14.32 0.822 1 97.56 113 ARG A N 1
ATOM 947 C CA . ARG A 1 113 ? -11.938 14.203 1.218 1 97.56 113 ARG A CA 1
ATOM 948 C C . ARG A 1 113 ? -12.109 14.477 2.709 1 97.56 113 ARG A C 1
ATOM 950 O O . ARG A 1 113 ? -13.016 15.203 3.109 1 97.56 113 ARG A O 1
ATOM 957 N N . TRP A 1 114 ? -11.25 13.867 3.504 1 96.81 114 TRP A N 1
ATOM 958 C CA . TRP A 1 114 ? -11.297 14.016 4.953 1 96.81 114 TRP A CA 1
ATOM 959 C C . TRP A 1 114 ? -11.18 15.484 5.359 1 96.81 114 TRP A C 1
ATOM 961 O O . TRP A 1 114 ? -11.938 15.961 6.199 1 96.81 114 TRP A O 1
ATOM 971 N N . HIS A 1 115 ? -10.312 16.203 4.723 1 96.75 115 HIS A N 1
ATOM 972 C CA . HIS A 1 115 ? -10.102 17.594 5.062 1 96.75 115 HIS A CA 1
ATOM 973 C C . HIS A 1 115 ? -11.312 18.453 4.68 1 96.75 115 HIS A C 1
ATOM 975 O O . HIS A 1 115 ? -11.688 19.375 5.41 1 96.75 115 HIS A O 1
ATOM 981 N N . LEU A 1 116 ? -11.875 18.125 3.576 1 94.75 116 LEU A N 1
ATOM 982 C CA . LEU A 1 116 ? -13.07 18.844 3.148 1 94.75 116 LEU A CA 1
ATOM 983 C C . LEU A 1 116 ? -14.227 18.609 4.105 1 94.75 116 LEU A C 1
ATOM 985 O O . LEU A 1 116 ? -15.039 19.5 4.352 1 94.75 116 LEU A O 1
ATOM 989 N N . GLN A 1 117 ? -14.234 17.453 4.684 1 94.06 117 GLN A N 1
ATOM 990 C CA . GLN A 1 117 ? -15.32 17.078 5.582 1 94.06 117 GLN A CA 1
ATOM 991 C C . GLN A 1 117 ? -15.117 17.672 6.973 1 94.06 117 GLN A C 1
ATOM 993 O O . GLN A 1 117 ? -16.078 17.953 7.684 1 94.06 117 GLN A O 1
ATOM 998 N N . HIS A 1 118 ? -13.922 17.891 7.336 1 90.56 118 HIS A N 1
ATOM 999 C CA . HIS A 1 118 ? -13.656 18.234 8.727 1 90.56 118 HIS A CA 1
ATOM 1000 C C . HIS A 1 118 ? -13.078 19.641 8.852 1 90.56 118 HIS A C 1
ATOM 1002 O O . HIS A 1 118 ? -12.891 20.156 9.961 1 90.56 118 HIS A O 1
ATOM 1008 N N . ASN A 1 119 ? -12.477 20.203 7.832 1 75.38 119 ASN A N 1
ATOM 1009 C CA . ASN A 1 119 ? -11.977 21.578 7.91 1 75.38 119 ASN A CA 1
ATOM 1010 C C . ASN A 1 119 ? -13.023 22.578 7.441 1 75.38 119 ASN A C 1
ATOM 1012 O O . ASN A 1 119 ? -12.688 23.656 6.941 1 75.38 119 ASN A O 1
ATOM 1016 N N . GLU A 1 120 ? -14.344 22.484 8.086 1 53.28 120 GLU A N 1
ATOM 1017 C CA . GLU A 1 120 ? -15.148 23.688 7.852 1 53.28 120 GLU A CA 1
ATOM 1018 C C . GLU A 1 120 ? -14.422 24.938 8.328 1 53.28 120 GLU A C 1
ATOM 1020 O O . GLU A 1 120 ? -13.656 24.891 9.289 1 53.28 120 GLU A O 1
ATOM 1025 N N . MET B 1 1 ? -70.125 -57.938 1.89 1 34.44 1 MET B N 1
ATOM 1026 C CA . MET B 1 1 ? -70.125 -56.5 1.63 1 34.44 1 MET B CA 1
ATOM 1027 C C . MET B 1 1 ? -68.75 -55.875 1.907 1 34.44 1 MET B C 1
ATOM 1029 O O . MET B 1 1 ? -68.25 -56 3.014 1 34.44 1 MET B O 1
ATOM 1033 N N . PRO B 1 2 ? -67.812 -55.812 0.922 1 43.91 2 PRO B N 1
ATOM 1034 C CA . PRO B 1 2 ? -66.375 -55.5 1.026 1 43.91 2 PRO B CA 1
ATOM 1035 C C . PRO B 1 2 ? -66.125 -54.062 1.486 1 43.91 2 PRO B C 1
ATOM 1037 O O . PRO B 1 2 ? -66.812 -53.125 1.052 1 43.91 2 PRO B O 1
ATOM 1040 N N . SER B 1 3 ? -65.875 -53.875 2.781 1 39.78 3 SER B N 1
ATOM 1041 C CA . SER B 1 3 ? -65.562 -52.594 3.404 1 39.78 3 SER B CA 1
ATOM 1042 C C . SER B 1 3 ? -64.438 -51.906 2.725 1 39.78 3 SER B C 1
ATOM 1044 O O . SER B 1 3 ? -63.312 -52.469 2.674 1 39.78 3 SER B O 1
ATOM 1046 N N . ARG B 1 4 ? -64.688 -51.094 1.72 1 40.41 4 ARG B N 1
ATOM 1047 C CA . ARG B 1 4 ? -63.688 -50.312 1.001 1 40.41 4 ARG B CA 1
ATOM 1048 C C . ARG B 1 4 ? -62.969 -49.344 1.941 1 40.41 4 ARG B C 1
ATOM 1050 O O . ARG B 1 4 ? -63.594 -48.469 2.531 1 40.41 4 ARG B O 1
ATOM 1057 N N . ARG B 1 5 ? -61.969 -49.812 2.674 1 38.22 5 ARG B N 1
ATOM 1058 C CA . ARG B 1 5 ? -61.125 -48.906 3.467 1 38.22 5 ARG B CA 1
ATOM 1059 C C . ARG B 1 5 ? -60.531 -47.781 2.605 1 38.22 5 ARG B C 1
ATOM 1061 O O . ARG B 1 5 ? -59.906 -48.062 1.584 1 38.22 5 ARG B O 1
ATOM 1068 N N . HIS B 1 6 ? -61.3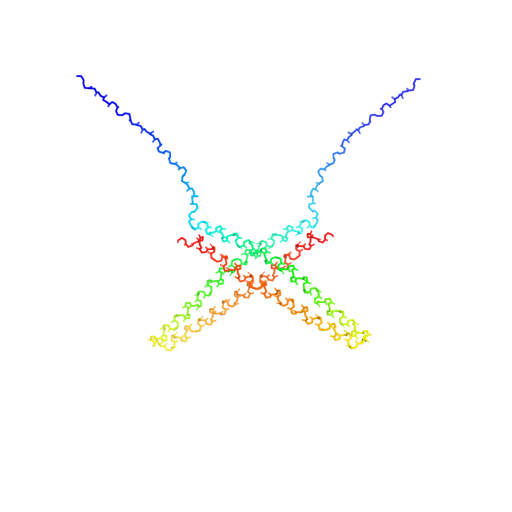12 -46.75 2.426 1 38.5 6 HIS B N 1
ATOM 1069 C CA . HIS B 1 6 ? -60.781 -45.562 1.788 1 38.5 6 HIS B CA 1
ATOM 1070 C C . HIS B 1 6 ? -59.469 -45.125 2.455 1 38.5 6 HIS B C 1
ATOM 1072 O O . HIS B 1 6 ? -59.438 -44.875 3.666 1 38.5 6 HIS B O 1
ATOM 1078 N N . ARG B 1 7 ? -58.344 -45.594 1.984 1 41.69 7 ARG B N 1
ATOM 1079 C CA . ARG B 1 7 ? -57 -45.125 2.381 1 41.69 7 ARG B CA 1
ATOM 1080 C C . ARG B 1 7 ? -56.938 -43.594 2.223 1 41.69 7 ARG B C 1
ATOM 1082 O O . ARG B 1 7 ? -57.156 -43.062 1.133 1 41.69 7 ARG B O 1
ATOM 1089 N N . LYS B 1 8 ? -57.344 -42.844 3.297 1 39.5 8 LYS B N 1
ATOM 1090 C CA . LYS B 1 8 ? -57.094 -41.406 3.33 1 39.5 8 LYS B CA 1
ATOM 1091 C C . LYS B 1 8 ? -55.625 -41.094 2.971 1 39.5 8 LYS B C 1
ATOM 1093 O O . LYS B 1 8 ? -54.719 -41.625 3.596 1 39.5 8 LYS B O 1
ATOM 1098 N N . GLU B 1 9 ? -55.344 -40.812 1.677 1 40.31 9 GLU B N 1
ATOM 1099 C CA . GLU B 1 9 ? -54.062 -40.25 1.265 1 40.31 9 GLU B CA 1
ATOM 1100 C C . GLU B 1 9 ? -53.75 -38.969 2.049 1 40.31 9 GLU B C 1
ATOM 1102 O O . GLU B 1 9 ? -54.531 -38 2.012 1 40.31 9 GLU B O 1
ATOM 1107 N N . SER B 1 10 ? -53.375 -39.094 3.355 1 38.59 10 SER B N 1
ATOM 1108 C CA . SER B 1 10 ? -52.875 -37.906 4.066 1 38.59 10 SER B CA 1
ATOM 1109 C C . SER B 1 10 ? -51.812 -37.188 3.254 1 38.59 10 SER B C 1
ATOM 1111 O O . SER B 1 10 ? -50.719 -37.75 2.988 1 38.59 10 SER B O 1
ATOM 1113 N N . ASN B 1 11 ? -52.188 -36.375 2.268 1 40.97 11 ASN B N 1
ATOM 1114 C CA . ASN B 1 11 ? -51.281 -35.438 1.657 1 40.97 11 ASN B CA 1
ATOM 1115 C C . ASN B 1 11 ? -50.625 -34.531 2.703 1 40.97 11 ASN B C 1
ATOM 1117 O O . ASN B 1 11 ? -51.219 -33.531 3.1 1 40.97 11 ASN B O 1
ATOM 1121 N N . ASP B 1 12 ? -50.25 -35.031 3.84 1 40.16 12 ASP B N 1
ATOM 1122 C CA . ASP B 1 12 ? -49.5 -34.062 4.656 1 40.16 12 ASP B CA 1
ATOM 1123 C C . ASP B 1 12 ? -48.438 -33.375 3.838 1 40.16 12 ASP B C 1
ATOM 1125 O O . ASP B 1 12 ? -47.562 -34.031 3.242 1 40.16 12 ASP B O 1
ATOM 1129 N N . PRO B 1 13 ? -48.75 -32.25 3.197 1 43.12 13 PRO B N 1
ATOM 1130 C CA . PRO B 1 13 ? -47.625 -31.531 2.633 1 43.12 13 PRO B CA 1
ATOM 1131 C C . PRO B 1 13 ? -46.406 -31.484 3.572 1 43.12 13 PRO B C 1
ATOM 1133 O O . PRO B 1 13 ? -46.562 -31.234 4.77 1 43.12 13 PRO B O 1
ATOM 1136 N N . GLN B 1 14 ? -45.562 -32.531 3.547 1 39.03 14 GLN B N 1
ATOM 1137 C CA . GLN B 1 14 ? -44.281 -32.312 4.203 1 39.03 14 GLN B CA 1
ATOM 1138 C C . GLN B 1 14 ? -43.812 -30.875 4.086 1 39.03 14 GLN B C 1
ATOM 1140 O O . GLN B 1 14 ? -43.688 -30.344 2.98 1 39.03 14 GLN B O 1
ATOM 1145 N N . LEU B 1 15 ? -44.344 -30.125 4.984 1 39.81 15 LEU B N 1
ATOM 1146 C CA . LEU B 1 15 ? -43.781 -28.781 5.133 1 39.81 15 LEU B CA 1
ATOM 1147 C C . LEU B 1 15 ? -42.281 -28.797 4.91 1 39.81 15 LEU B C 1
ATOM 1149 O O . LEU B 1 15 ? -41.562 -29.547 5.582 1 39.81 15 LEU B O 1
ATOM 1153 N N . SER B 1 16 ? -41.875 -28.859 3.617 1 41.88 16 SER B N 1
ATOM 1154 C CA . SER B 1 16 ? -40.469 -28.469 3.443 1 41.88 16 SER B CA 1
ATOM 1155 C C . SER B 1 16 ? -40.031 -27.453 4.488 1 41.88 16 SER B C 1
ATOM 1157 O O . SER B 1 16 ? -40.562 -26.328 4.516 1 41.88 16 SER B O 1
ATOM 1159 N N . GLY B 1 17 ? -39.906 -27.859 5.73 1 40.06 17 GLY B N 1
ATOM 1160 C CA . GLY B 1 17 ? -39.344 -26.953 6.695 1 40.06 17 GLY B CA 1
ATOM 1161 C C . GLY B 1 17 ? -38.344 -25.969 6.07 1 40.06 17 GLY B C 1
ATOM 1162 O O . GLY B 1 17 ? -37.875 -26.188 4.953 1 40.06 17 GLY B O 1
ATOM 1163 N N . PRO B 1 18 ? -38.531 -24.703 6.438 1 43.69 18 PRO B N 1
ATOM 1164 C CA . PRO B 1 18 ? -37.531 -23.766 5.883 1 43.69 18 PRO B CA 1
ATOM 1165 C C . PRO B 1 18 ? -36.125 -24.391 5.766 1 43.69 18 PRO B C 1
ATOM 1167 O O . PRO B 1 18 ? -35.781 -25.297 6.531 1 43.69 18 PRO B O 1
ATOM 1170 N N . ARG B 1 19 ? -35.719 -24.859 4.656 1 43.62 19 ARG B N 1
ATOM 1171 C CA . ARG B 1 19 ? -34.281 -25.125 4.516 1 43.62 19 ARG B CA 1
ATOM 1172 C C . ARG B 1 19 ? -33.469 -24.266 5.465 1 43.62 19 ARG B C 1
ATOM 1174 O O . ARG B 1 19 ? -33.625 -23.031 5.488 1 43.62 19 ARG B O 1
ATOM 1181 N N . SER B 1 20 ? -33.375 -24.562 6.676 1 45.16 20 SER B N 1
ATOM 1182 C CA . SER B 1 20 ? -32.406 -23.875 7.523 1 45.16 20 SER B CA 1
ATOM 1183 C C . SER B 1 20 ? -31.281 -23.25 6.691 1 45.16 20 SER B C 1
ATOM 1185 O O . SER B 1 20 ? -30.562 -23.969 5.992 1 45.16 20 SER B O 1
ATOM 1187 N N . ASN B 1 21 ? -31.516 -22.172 5.953 1 46.97 21 ASN B N 1
ATOM 1188 C CA . ASN B 1 21 ? -30.484 -21.406 5.254 1 46.97 21 ASN B CA 1
ATOM 1189 C C . ASN B 1 21 ? -29.141 -21.484 5.969 1 46.97 21 ASN B C 1
ATOM 1191 O O . ASN B 1 21 ? -28.781 -20.578 6.719 1 46.97 21 ASN B O 1
ATOM 1195 N N . THR B 1 22 ? -28.781 -22.406 6.719 1 55.19 22 THR B N 1
ATOM 1196 C CA . THR B 1 22 ? -27.453 -22.578 7.289 1 55.19 22 THR B CA 1
ATOM 1197 C C . THR B 1 22 ? -26.375 -22.234 6.266 1 55.19 22 THR B C 1
ATOM 1199 O O . THR B 1 22 ? -26.328 -22.812 5.184 1 55.19 22 THR B O 1
ATOM 1202 N N . GLU B 1 23 ? -26.125 -20.969 6.281 1 65.94 23 GLU B N 1
ATOM 1203 C CA . GLU B 1 23 ? -24.984 -20.531 5.484 1 65.94 23 GLU B CA 1
ATOM 1204 C C . GLU B 1 23 ? -23.875 -21.594 5.465 1 65.94 23 GLU B C 1
ATOM 1206 O O . GLU B 1 23 ? -23.5 -22.109 6.512 1 65.94 23 GLU B O 1
ATOM 1211 N N . GLY B 1 24 ? -23.797 -22.375 4.527 1 74.19 24 GLY B N 1
ATOM 1212 C CA . GLY B 1 24 ? -22.703 -23.328 4.414 1 74.19 24 GLY B CA 1
ATOM 1213 C C . GLY B 1 24 ? -21.375 -22.797 4.914 1 74.19 24 GLY B C 1
ATOM 1214 O O . GLY B 1 24 ? -21.234 -21.594 5.113 1 74.19 24 GLY B O 1
ATOM 1215 N N . PRO B 1 25 ? -20.594 -23.703 5.488 1 81.19 25 PRO B N 1
ATOM 1216 C CA . PRO B 1 25 ? -19.297 -23.312 6.039 1 81.19 25 PRO B CA 1
ATOM 1217 C C . PRO B 1 25 ? -18.562 -22.281 5.172 1 81.19 25 PRO B C 1
ATOM 1219 O O . PRO B 1 25 ? -17.938 -21.375 5.699 1 81.19 25 PRO B O 1
ATOM 1222 N N . ASN B 1 26 ? -18.719 -22.328 3.92 1 89.12 26 ASN B N 1
ATOM 1223 C CA . ASN B 1 26 ? -18.078 -21.375 3.018 1 89.12 26 ASN B CA 1
ATOM 1224 C C . ASN B 1 26 ? -18.719 -20 3.102 1 89.12 26 ASN B C 1
ATOM 1226 O O . ASN B 1 26 ? -18.016 -18.984 3.096 1 89.12 26 ASN B O 1
ATOM 1230 N N . GLN B 1 27 ? -19.969 -20.031 3.283 1 91.56 27 GLN B N 1
ATOM 1231 C CA . GLN B 1 27 ? -20.672 -18.75 3.35 1 91.56 27 GLN B CA 1
ATOM 1232 C C . GLN B 1 27 ? -20.344 -18 4.637 1 91.56 27 GLN B C 1
ATOM 1234 O O . GLN B 1 27 ? -20.188 -16.781 4.629 1 91.56 27 GLN B O 1
ATOM 1239 N N . GLN B 1 28 ? -20.203 -18.734 5.652 1 94.25 28 GLN B N 1
ATOM 1240 C CA . GLN B 1 28 ? -19.844 -18.125 6.922 1 94.25 28 GLN B CA 1
ATOM 1241 C C . GLN B 1 28 ? -18.422 -17.578 6.879 1 94.25 28 GLN B C 1
ATOM 1243 O O . GLN B 1 28 ? -18.141 -16.5 7.398 1 94.25 28 GLN B O 1
ATOM 1248 N N . GLU B 1 29 ? -17.562 -18.359 6.316 1 95.94 29 GLU B N 1
ATOM 1249 C CA . GLU B 1 29 ? -16.188 -17.906 6.211 1 95.94 29 GLU B CA 1
ATOM 1250 C C . GLU B 1 29 ? -16.078 -16.656 5.344 1 95.94 29 GLU B C 1
ATOM 1252 O O . GLU B 1 29 ? -15.32 -15.742 5.656 1 95.94 29 GLU B O 1
ATOM 1257 N N . ILE B 1 30 ? -16.781 -16.562 4.328 1 96.62 30 ILE B N 1
ATOM 1258 C CA . ILE B 1 30 ? -16.797 -15.398 3.451 1 96.62 30 ILE B CA 1
ATOM 1259 C C . ILE B 1 30 ? -17.281 -14.18 4.23 1 96.62 30 ILE B C 1
ATOM 1261 O O . ILE B 1 30 ? -16.719 -13.086 4.09 1 96.62 30 ILE B O 1
ATOM 1265 N N . LYS B 1 31 ? -18.266 -14.398 5.02 1 96.5 31 LYS B N 1
ATOM 1266 C CA . LYS B 1 31 ? -18.781 -13.305 5.84 1 96.5 31 LYS B CA 1
ATOM 1267 C C . LYS B 1 31 ? -17.719 -12.82 6.824 1 96.5 31 LYS B C 1
ATOM 1269 O O . LYS B 1 31 ? -17.516 -11.609 6.984 1 96.5 31 LYS B O 1
ATOM 1274 N N . ASN B 1 32 ? -17.078 -13.773 7.391 1 97.81 32 ASN B N 1
ATOM 1275 C CA . ASN B 1 32 ? -16.016 -13.43 8.328 1 97.81 32 ASN B CA 1
ATOM 1276 C C . ASN B 1 32 ? -14.891 -12.656 7.652 1 97.81 32 ASN B C 1
ATOM 1278 O O . ASN B 1 32 ? -14.398 -11.672 8.203 1 97.81 32 ASN B O 1
ATOM 1282 N N . LEU B 1 33 ? -14.562 -13.039 6.5 1 98.25 33 LEU B N 1
ATOM 1283 C CA . LEU B 1 33 ? -13.5 -12.375 5.754 1 98.25 33 LEU B CA 1
ATOM 1284 C C . LEU B 1 33 ? -13.938 -10.984 5.301 1 98.25 33 LEU B C 1
ATOM 1286 O O . LEU B 1 33 ? -13.133 -10.055 5.262 1 98.25 33 LEU B O 1
ATOM 1290 N N . SER B 1 34 ? -15.18 -10.875 5.035 1 97.88 34 SER B N 1
ATOM 1291 C CA . SER B 1 34 ? -15.711 -9.562 4.668 1 97.88 34 SER B CA 1
ATOM 1292 C C . SER B 1 34 ? -15.625 -8.586 5.836 1 97.88 34 SER B C 1
ATOM 1294 O O . SER B 1 34 ? -15.258 -7.422 5.656 1 97.88 34 SER B O 1
ATOM 1296 N N . GLU B 1 35 ? -15.914 -9.109 6.949 1 98.31 35 GLU B N 1
ATOM 1297 C CA . GLU B 1 35 ? -15.836 -8.273 8.141 1 98.31 35 GLU B CA 1
ATOM 1298 C C . GLU B 1 35 ? -14.391 -7.891 8.453 1 98.31 35 GLU B C 1
ATOM 1300 O O . GLU B 1 35 ? -14.102 -6.742 8.789 1 98.31 35 GLU B O 1
ATOM 1305 N N . ARG B 1 36 ? -13.547 -8.836 8.328 1 98.69 36 ARG B N 1
ATOM 1306 C CA . ARG B 1 36 ? -12.133 -8.57 8.562 1 98.69 36 ARG B CA 1
ATOM 1307 C C . ARG B 1 36 ? -11.578 -7.578 7.543 1 98.69 36 ARG B C 1
ATOM 1309 O O . ARG B 1 36 ? -10.773 -6.707 7.887 1 98.69 36 ARG B O 1
ATOM 1316 N N . LEU B 1 37 ? -12 -7.723 6.312 1 98.56 37 LEU B N 1
ATOM 1317 C CA . LEU B 1 37 ? -11.562 -6.816 5.258 1 98.56 37 LEU B CA 1
ATOM 1318 C C . LEU B 1 37 ? -12.016 -5.391 5.539 1 98.56 37 LEU B C 1
ATOM 1320 O O . LEU B 1 37 ? -11.242 -4.441 5.371 1 98.56 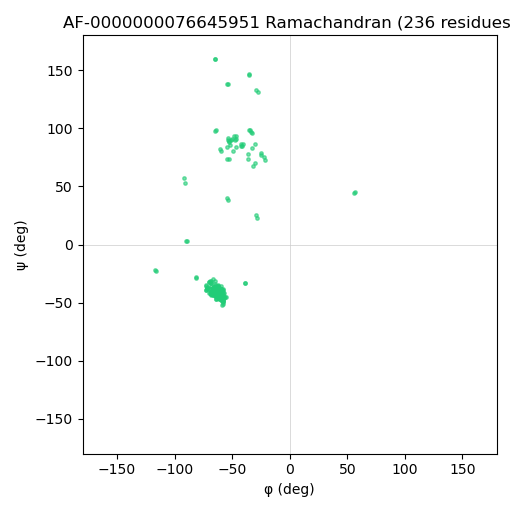37 LEU B O 1
ATOM 1324 N N . ALA B 1 38 ? -13.219 -5.281 6 1 98.06 38 ALA B N 1
ATOM 1325 C CA . ALA B 1 38 ? -13.734 -3.965 6.367 1 98.06 38 ALA B CA 1
ATOM 1326 C C . ALA B 1 38 ? -12.93 -3.361 7.516 1 98.06 38 ALA B C 1
ATOM 1328 O O . ALA B 1 38 ? -12.602 -2.174 7.492 1 98.06 38 ALA B O 1
ATOM 1329 N N . ALA B 1 39 ? -12.555 -4.172 8.43 1 98.62 39 ALA B N 1
ATOM 1330 C CA . ALA B 1 39 ? -11.797 -3.709 9.594 1 98.62 39 ALA B CA 1
ATOM 1331 C C . ALA B 1 39 ? -10.398 -3.252 9.195 1 98.62 39 ALA B C 1
ATOM 1333 O O . ALA B 1 39 ? -9.914 -2.223 9.672 1 98.62 39 ALA B O 1
ATOM 1334 N N . ILE B 1 40 ? -9.836 -4.035 8.344 1 98.81 40 ILE B N 1
ATOM 1335 C CA . ILE B 1 40 ? -8.484 -3.709 7.926 1 98.81 40 ILE B CA 1
ATOM 1336 C C . ILE B 1 40 ? -8.492 -2.43 7.094 1 98.81 40 ILE B C 1
ATOM 1338 O O . ILE B 1 40 ? -7.578 -1.608 7.191 1 98.81 40 ILE B O 1
ATOM 1342 N N . ARG B 1 41 ? -9.5 -2.242 6.32 1 98.62 41 ARG B N 1
ATOM 1343 C CA . ARG B 1 41 ? -9.602 -1.037 5.508 1 98.62 41 ARG B CA 1
ATOM 1344 C C . ARG B 1 41 ? -9.836 0.194 6.375 1 98.62 41 ARG B C 1
ATOM 1346 O O . ARG B 1 41 ? -9.297 1.268 6.102 1 98.62 41 ARG B O 1
ATOM 1353 N N . LEU B 1 42 ? -10.516 0.042 7.418 1 98.44 42 LEU B N 1
ATOM 1354 C CA . LEU B 1 42 ? -10.656 1.122 8.391 1 98.44 42 LEU B CA 1
ATOM 1355 C C . LEU B 1 42 ? -9.32 1.431 9.062 1 98.44 42 LEU B C 1
ATOM 1357 O O . LEU B 1 42 ? -8.992 2.598 9.289 1 98.44 42 LEU B O 1
ATOM 1361 N N . GLU B 1 43 ? -8.609 0.4 9.375 1 98.81 43 GLU B N 1
ATOM 1362 C CA . GLU B 1 43 ? -7.289 0.577 9.969 1 98.81 43 GLU B CA 1
ATOM 1363 C C . GLU B 1 43 ? -6.355 1.336 9.031 1 98.81 43 GLU B C 1
ATOM 1365 O O . GLU B 1 43 ? -5.598 2.205 9.469 1 98.81 43 GLU B O 1
ATOM 1370 N N . ILE B 1 44 ? -6.445 1.042 7.797 1 98.94 44 ILE B N 1
ATOM 1371 C CA . ILE B 1 44 ? -5.633 1.727 6.797 1 98.94 44 ILE B CA 1
ATOM 1372 C C . ILE B 1 44 ? -5.98 3.213 6.781 1 98.94 44 ILE B C 1
ATOM 1374 O O . ILE B 1 44 ? -5.09 4.066 6.824 1 98.94 44 ILE B O 1
ATOM 1378 N N . GLU B 1 45 ? -7.219 3.5 6.824 1 98.69 45 GLU B N 1
ATOM 1379 C CA . GLU B 1 45 ? -7.668 4.891 6.805 1 98.69 45 GLU B CA 1
ATOM 1380 C C . GLU B 1 45 ? -7.199 5.637 8.055 1 98.69 45 GLU B C 1
ATOM 1382 O O . GLU B 1 45 ? -6.742 6.777 7.961 1 98.69 45 GLU B O 1
ATOM 1387 N N . GLN B 1 46 ? -7.281 4.992 9.156 1 98.62 46 GLN B N 1
ATOM 1388 C CA . GLN B 1 46 ? -6.809 5.598 10.398 1 98.62 46 GLN B CA 1
ATOM 1389 C C . GLN B 1 46 ? -5.305 5.848 10.344 1 98.62 46 GLN B C 1
ATOM 1391 O O . GLN B 1 46 ? -4.82 6.867 10.844 1 98.62 46 GLN B O 1
ATOM 1396 N N . THR B 1 47 ? -4.672 4.914 9.742 1 98.88 47 THR B N 1
ATOM 1397 C CA . THR B 1 47 ? -3.223 5.047 9.656 1 98.88 47 THR B CA 1
ATOM 1398 C C . THR B 1 47 ? -2.842 6.195 8.719 1 98.88 47 THR B C 1
ATOM 1400 O O . THR B 1 47 ? -1.842 6.879 8.945 1 98.88 47 THR B O 1
ATOM 1403 N N . PHE B 1 48 ? -3.699 6.426 7.676 1 98.81 48 PHE B N 1
ATOM 1404 C CA . PHE B 1 48 ? -3.477 7.59 6.82 1 98.81 48 PHE B CA 1
ATOM 1405 C C . PHE B 1 48 ? -3.43 8.867 7.648 1 98.81 48 PHE B C 1
ATOM 1407 O O . PHE B 1 48 ? -2.527 9.688 7.48 1 98.81 48 PHE B O 1
ATOM 1414 N N . LEU B 1 49 ? -4.289 8.984 8.492 1 98.5 49 LEU B N 1
ATOM 1415 C CA . LEU B 1 49 ? -4.426 10.195 9.289 1 98.5 49 LEU B CA 1
ATOM 1416 C C . LEU B 1 49 ? -3.264 10.328 10.273 1 98.5 49 LEU B C 1
ATOM 1418 O O . LEU B 1 49 ? -2.711 11.414 10.438 1 98.5 49 LEU B O 1
ATOM 1422 N N . LEU B 1 50 ? -2.904 9.227 10.875 1 98.62 50 LEU B N 1
ATOM 1423 C CA . LEU B 1 50 ? -1.773 9.234 11.797 1 98.62 50 LEU B CA 1
ATOM 1424 C C . LEU B 1 50 ? -0.483 9.594 11.062 1 98.62 50 LEU B C 1
ATOM 1426 O O . LEU B 1 50 ? 0.329 10.367 11.578 1 98.62 50 LEU B O 1
ATOM 1430 N N . LYS B 1 51 ? -0.366 9.008 9.945 1 98.75 51 LYS B N 1
ATOM 1431 C CA . LYS B 1 51 ? 0.809 9.297 9.125 1 98.75 51 LYS B CA 1
ATOM 1432 C C . LYS B 1 51 ? 0.894 10.781 8.789 1 98.75 51 LYS B C 1
ATOM 1434 O O . LYS B 1 51 ? 1.957 11.391 8.914 1 98.75 51 LYS B O 1
ATOM 1439 N N . GLU B 1 52 ? -0.185 11.312 8.352 1 98 52 GLU B N 1
ATOM 1440 C CA . GLU B 1 52 ? -0.2 12.734 8.023 1 98 52 GLU B CA 1
ATOM 1441 C C . GLU B 1 52 ? 0.2 13.586 9.219 1 98 52 GLU B C 1
ATOM 1443 O O . GLU B 1 52 ? 0.987 14.523 9.086 1 98 52 GLU B O 1
ATOM 1448 N N . GLU B 1 53 ? -0.353 13.289 10.344 1 98 53 GLU B N 1
ATOM 1449 C CA . GLU B 1 53 ? -0.046 14.023 11.562 1 98 53 GLU B CA 1
ATOM 1450 C C . GLU B 1 53 ? 1.444 13.961 11.883 1 98 53 GLU B C 1
ATOM 1452 O O . GLU B 1 53 ? 2.059 14.984 12.203 1 98 53 GLU B O 1
ATOM 1457 N N . ARG B 1 54 ? 1.949 12.75 11.812 1 98.44 54 ARG B N 1
ATOM 1458 C CA . ARG B 1 54 ? 3.359 12.586 12.148 1 98.44 54 ARG B CA 1
ATOM 1459 C C . ARG B 1 54 ? 4.25 13.312 11.141 1 98.44 54 ARG B C 1
ATOM 1461 O O . ARG B 1 54 ? 5.273 13.891 11.516 1 98.44 54 ARG B O 1
ATOM 1468 N N . VAL B 1 55 ? 3.91 13.25 9.891 1 98.25 55 VAL B N 1
ATOM 1469 C CA . VAL B 1 55 ? 4.66 13.945 8.852 1 98.25 55 VAL B CA 1
ATOM 1470 C C . VAL B 1 55 ? 4.637 15.445 9.117 1 98.25 55 VAL B C 1
ATOM 1472 O O . VAL B 1 55 ? 5.672 16.109 9.055 1 98.25 55 VAL B O 1
ATOM 1475 N N . LYS B 1 56 ? 3.508 15.977 9.469 1 97.25 56 LYS B N 1
ATOM 1476 C CA . LYS B 1 56 ? 3.367 17.406 9.75 1 97.25 56 LYS B CA 1
ATOM 1477 C C . LYS B 1 56 ? 4.223 17.812 10.945 1 97.25 56 LYS B C 1
ATOM 1479 O O . LYS B 1 56 ? 4.863 18.859 10.93 1 97.25 56 LYS B O 1
ATOM 1484 N N . ARG B 1 57 ? 4.234 17 11.914 1 97.5 57 ARG B N 1
ATOM 1485 C CA . ARG B 1 57 ? 5.023 17.281 13.102 1 97.5 57 ARG B CA 1
ATOM 1486 C C . ARG B 1 57 ? 6.512 17.312 12.781 1 97.5 57 ARG B C 1
ATOM 1488 O O . ARG B 1 57 ? 7.234 18.203 13.234 1 97.5 57 ARG B O 1
ATOM 1495 N N . ALA B 1 58 ? 6.938 16.344 12.016 1 98.25 58 ALA B N 1
ATOM 1496 C CA . ALA B 1 58 ? 8.344 16.297 11.625 1 98.25 58 ALA B CA 1
ATOM 1497 C C . ALA B 1 58 ? 8.711 17.5 10.766 1 98.25 58 ALA B C 1
ATOM 1499 O O . ALA B 1 58 ? 9.766 18.109 10.961 1 98.25 58 ALA B O 1
ATOM 1500 N N . LYS B 1 59 ? 7.898 17.875 9.914 1 98.06 59 LYS B N 1
ATOM 1501 C CA . LYS B 1 59 ? 8.133 19.031 9.047 1 98.06 59 LYS B CA 1
ATOM 1502 C C . LYS B 1 59 ? 8.211 20.328 9.852 1 98.06 59 LYS B C 1
ATOM 1504 O O . LYS B 1 59 ? 9.078 21.172 9.609 1 98.06 59 LYS B O 1
ATOM 1509 N N . SER B 1 60 ? 7.297 20.453 10.773 1 97.81 60 SER B N 1
ATOM 1510 C CA . SER B 1 60 ? 7.289 21.641 11.633 1 97.81 60 SER B CA 1
ATOM 1511 C C . SER B 1 60 ? 8.578 21.75 12.438 1 97.81 60 SER B C 1
ATOM 1513 O O . SER B 1 60 ? 9.141 22.828 12.586 1 97.81 60 SER B O 1
ATOM 1515 N N . GLN B 1 61 ? 8.977 20.594 12.938 1 98.19 61 GLN B N 1
ATOM 1516 C CA . GLN B 1 61 ? 10.234 20.562 13.68 1 98.19 61 GLN B CA 1
ATOM 1517 C C . GLN B 1 61 ? 11.414 20.953 12.797 1 98.19 61 GLN B C 1
ATOM 1519 O O . GLN B 1 61 ? 12.312 21.672 13.234 1 98.19 61 GLN B O 1
ATOM 1524 N N . TRP B 1 62 ? 11.43 20.469 11.617 1 98.56 62 TRP B N 1
ATOM 1525 C CA . TRP B 1 62 ? 12.477 20.797 10.656 1 98.56 62 TRP B CA 1
ATOM 1526 C C . TRP B 1 62 ? 12.5 22.297 10.367 1 98.56 62 TRP B C 1
ATOM 1528 O O . TRP B 1 62 ? 13.562 22.922 10.383 1 98.56 62 TRP B O 1
ATOM 1538 N N . GLN B 1 63 ? 11.383 22.875 10.195 1 98.25 63 GLN B N 1
ATOM 1539 C CA . GLN B 1 63 ? 11.273 24.297 9.914 1 98.25 63 GLN B CA 1
ATOM 1540 C C . GLN B 1 63 ? 11.75 25.125 11.102 1 98.25 63 GLN B C 1
ATOM 1542 O O . GLN B 1 63 ? 12.375 26.172 10.93 1 98.25 63 GLN B O 1
ATOM 1547 N N . ARG B 1 64 ? 11.453 24.625 12.219 1 98.25 64 ARG B N 1
ATOM 1548 C CA . ARG B 1 64 ? 11.914 25.297 13.43 1 98.25 64 ARG B CA 1
ATOM 1549 C C . ARG B 1 64 ? 13.438 25.328 13.484 1 98.25 64 ARG B C 1
ATOM 1551 O O . ARG B 1 64 ? 14.031 26.375 13.781 1 98.25 64 ARG B O 1
ATOM 1558 N N . ILE B 1 65 ? 14.031 24.266 13.148 1 98.69 65 ILE B N 1
ATOM 1559 C CA . ILE B 1 65 ? 15.484 24.156 13.156 1 98.69 65 ILE B CA 1
ATOM 1560 C C . ILE B 1 65 ? 16.078 25.125 12.133 1 98.69 65 ILE B C 1
ATOM 1562 O O . ILE B 1 65 ? 17.031 25.828 12.438 1 98.69 65 ILE B O 1
ATOM 1566 N N . GLU B 1 66 ? 15.547 25.172 11.062 1 98.5 66 GLU B N 1
ATOM 1567 C CA . GLU B 1 66 ? 16.016 26.078 10.016 1 98.5 66 GLU B CA 1
ATOM 1568 C C . GLU B 1 66 ? 15.938 27.531 10.477 1 98.5 66 GLU B C 1
ATOM 1570 O O . GLU B 1 66 ? 16.875 28.312 10.258 1 98.5 66 GLU B O 1
ATOM 1575 N N . ARG B 1 67 ? 14.836 27.859 11.039 1 98.5 67 ARG B N 1
ATOM 1576 C CA . ARG B 1 67 ? 14.656 29.219 11.555 1 98.5 67 ARG B CA 1
ATOM 1577 C C . ARG B 1 67 ? 15.695 29.531 12.625 1 98.5 67 ARG B C 1
ATOM 1579 O O . ARG B 1 67 ? 16.281 30.625 12.625 1 98.5 67 ARG B O 1
ATOM 1586 N N . MET B 1 68 ? 15.945 28.609 13.438 1 98.25 68 MET B N 1
ATOM 1587 C CA . MET B 1 68 ? 16.922 28.797 14.508 1 98.25 68 MET B CA 1
ATOM 1588 C C . MET B 1 68 ? 18.312 29.016 13.945 1 98.25 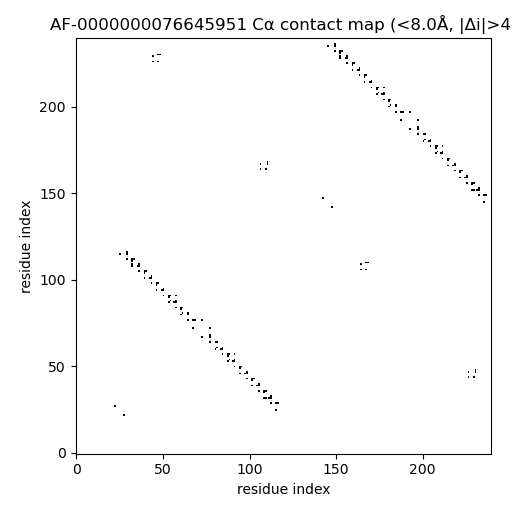68 MET B C 1
ATOM 1590 O O . MET B 1 68 ? 19.078 29.844 14.453 1 98.25 68 MET B O 1
ATOM 1594 N N . GLU B 1 69 ? 18.656 28.281 12.977 1 98.19 69 GLU B N 1
ATOM 1595 C CA . GLU B 1 69 ? 19.969 28.422 12.328 1 98.19 69 GLU B CA 1
ATOM 1596 C C . GLU B 1 69 ? 20.094 29.797 11.664 1 98.19 69 GLU B C 1
ATOM 1598 O O . GLU B 1 69 ? 21.125 30.469 11.805 1 98.19 69 GLU B O 1
ATOM 1603 N N . ARG B 1 70 ? 19.078 30.188 11.031 1 97.88 70 ARG B N 1
ATOM 1604 C CA . ARG B 1 70 ? 19.062 31.484 10.375 1 97.88 70 ARG B CA 1
ATOM 1605 C C . ARG B 1 70 ? 19.219 32.625 11.391 1 97.88 70 ARG B C 1
ATOM 1607 O O . ARG B 1 70 ? 19.891 33.625 11.117 1 97.88 70 ARG B O 1
ATOM 1614 N N . GLU B 1 71 ? 18.672 32.438 12.477 1 98 71 GLU B N 1
ATOM 1615 C CA . GLU B 1 71 ? 18.688 33.438 13.531 1 98 71 GLU B CA 1
ATOM 1616 C C . GLU B 1 71 ? 19.906 33.281 14.43 1 98 71 GLU B C 1
ATOM 1618 O O . GLU B 1 71 ? 20.031 33.969 15.445 1 98 71 GLU B O 1
ATOM 1623 N N . ARG B 1 72 ? 20.734 32.344 14.078 1 97.75 72 ARG B N 1
ATOM 1624 C CA . ARG B 1 72 ? 22 32.094 14.758 1 97.75 72 ARG B CA 1
ATOM 1625 C C . ARG B 1 72 ? 21.781 31.844 16.25 1 97.75 72 ARG B C 1
ATOM 1627 O O . ARG B 1 72 ? 22.469 32.406 17.094 1 97.75 72 ARG B O 1
ATOM 1634 N N . GLN B 1 73 ? 20.766 31.016 16.609 1 97.56 73 GLN B N 1
ATOM 1635 C CA . GLN B 1 73 ? 20.531 30.578 17.984 1 97.56 73 GLN B CA 1
ATOM 1636 C C . GLN B 1 73 ? 21.688 29.703 18.484 1 97.56 73 GLN B C 1
ATOM 1638 O O . GLN B 1 73 ? 22.5 29.219 17.688 1 97.56 73 GLN B O 1
ATOM 1643 N N . PRO B 1 74 ? 21.734 29.656 19.781 1 97.62 74 PRO B N 1
ATOM 1644 C CA . PRO B 1 74 ? 22.828 28.859 20.359 1 97.62 74 PRO B CA 1
ATOM 1645 C C . PRO B 1 74 ? 22.875 27.438 19.812 1 97.62 74 PRO B C 1
ATOM 1647 O O . PRO B 1 74 ? 21.828 26.781 19.688 1 97.62 74 PRO B O 1
ATOM 1650 N N . LYS B 1 75 ? 24.031 26.906 19.516 1 97.38 75 LYS B N 1
ATOM 1651 C CA . LYS B 1 75 ? 24.234 25.609 18.891 1 97.38 75 LYS B CA 1
ATOM 1652 C C . LYS B 1 75 ? 23.656 24.484 19.766 1 97.38 75 LYS B C 1
ATOM 1654 O O . LYS B 1 75 ? 23.094 23.516 19.234 1 97.38 75 LYS B O 1
ATOM 1659 N N . GLU B 1 76 ? 23.797 24.656 21.031 1 97.38 76 GLU B N 1
ATOM 1660 C CA . GLU B 1 76 ? 23.297 23.641 21.969 1 97.38 76 GLU B CA 1
ATOM 1661 C C . GLU B 1 76 ? 21.781 23.469 21.828 1 97.38 76 GLU B C 1
ATOM 1663 O O . GLU B 1 76 ? 21.281 22.344 21.891 1 97.38 76 GLU B O 1
ATOM 1668 N N . GLU B 1 77 ? 21.047 24.516 21.641 1 97.62 77 GLU B N 1
ATOM 1669 C CA . GLU B 1 77 ? 19.594 24.469 21.5 1 97.62 77 GLU B CA 1
ATOM 1670 C C . GLU B 1 77 ? 19.188 23.859 20.156 1 97.62 77 GLU B C 1
ATOM 1672 O O . GLU B 1 77 ? 18.25 23.062 20.094 1 97.62 77 GLU B O 1
ATOM 1677 N N . ILE B 1 78 ? 19.922 24.172 19.094 1 98.38 78 ILE B N 1
ATOM 1678 C CA . ILE B 1 78 ? 19.656 23.625 17.781 1 98.38 78 ILE B CA 1
ATOM 1679 C C . ILE B 1 78 ? 19.891 22.109 17.797 1 98.38 78 ILE B C 1
ATOM 1681 O O . ILE B 1 78 ? 19.094 21.359 17.234 1 98.38 78 ILE B O 1
ATOM 1685 N N . GLU B 1 79 ? 20.984 21.719 18.453 1 98.12 79 GLU B N 1
ATOM 1686 C CA . GLU B 1 79 ? 21.281 20.297 18.547 1 98.12 79 GLU B CA 1
ATOM 1687 C C . GLU B 1 79 ? 20.188 19.547 19.297 1 98.12 79 GLU B C 1
ATOM 1689 O O . GLU B 1 79 ? 19.859 18.406 18.938 1 98.12 79 GLU B O 1
ATOM 1694 N N . LYS B 1 80 ? 19.594 20.156 20.297 1 97.94 80 LYS B N 1
ATOM 1695 C CA . LYS B 1 80 ? 18.469 19.547 21 1 97.94 80 LYS B CA 1
ATOM 1696 C C . LYS B 1 80 ? 17.281 19.344 20.078 1 97.94 80 LYS B C 1
ATOM 1698 O O . LYS B 1 80 ? 16.641 18.281 20.094 1 97.94 80 LYS B O 1
ATOM 1703 N N . GLU B 1 81 ? 17 20.359 19.281 1 98.31 81 GLU B N 1
ATOM 1704 C CA . GLU B 1 81 ? 15.898 20.281 18.328 1 98.31 81 GLU B CA 1
ATOM 1705 C C . GLU B 1 81 ? 16.156 19.219 17.266 1 98.31 81 GLU B C 1
ATOM 1707 O O . GLU B 1 81 ? 15.234 18.531 16.828 1 98.31 81 GLU B O 1
ATOM 1712 N N . LYS B 1 82 ? 17.359 19.062 16.875 1 98.56 82 LYS B N 1
ATOM 1713 C CA . LYS B 1 82 ? 17.719 18.047 15.891 1 98.56 82 LYS B CA 1
ATOM 1714 C C . LYS B 1 82 ? 17.516 16.641 16.453 1 98.56 82 LYS B C 1
ATOM 1716 O O . LYS B 1 82 ? 17.125 15.727 15.734 1 98.56 82 LYS B O 1
ATOM 1721 N N . LYS B 1 83 ? 17.844 16.516 17.719 1 98.25 83 LYS B N 1
ATOM 1722 C CA . LYS B 1 83 ? 17.609 15.219 18.359 1 98.25 83 LYS B CA 1
ATOM 1723 C C . LYS B 1 83 ? 16.125 14.883 18.391 1 98.25 83 LYS B C 1
ATOM 1725 O O . LYS B 1 83 ? 15.734 13.742 18.125 1 98.25 83 LYS B O 1
ATOM 1730 N N . GLU B 1 84 ? 15.32 15.844 18.688 1 98.06 84 GLU B N 1
ATOM 1731 C CA . GLU B 1 84 ? 13.875 15.641 18.672 1 98.06 84 GLU B CA 1
ATOM 1732 C C . GLU B 1 84 ? 13.383 15.281 17.281 1 98.06 84 GLU B C 1
ATOM 1734 O O . GLU B 1 84 ? 12.508 14.43 17.125 1 98.06 84 GLU B O 1
ATOM 1739 N N . LEU B 1 85 ? 13.969 15.938 16.297 1 98.69 85 LEU B N 1
ATOM 1740 C CA . LEU B 1 85 ? 13.602 15.641 14.914 1 98.69 85 LEU B CA 1
ATOM 1741 C C . LEU B 1 85 ? 13.898 14.188 14.57 1 98.69 85 LEU B C 1
ATOM 1743 O O . LEU B 1 85 ? 13.117 13.531 13.883 1 98.69 85 LEU B O 1
ATOM 1747 N N . LYS B 1 86 ? 15.047 13.742 15.055 1 98.44 86 LYS B N 1
ATOM 1748 C CA . LYS B 1 86 ? 15.406 12.344 14.812 1 98.44 86 LYS B CA 1
ATOM 1749 C C . LYS B 1 86 ? 14.344 11.398 15.359 1 98.44 86 LYS B C 1
ATOM 1751 O O . LYS B 1 86 ? 13.984 10.414 14.711 1 98.44 86 LYS B O 1
ATOM 1756 N N . TYR B 1 87 ? 13.805 11.742 16.516 1 98 87 TYR B N 1
ATOM 1757 C CA . TYR B 1 87 ? 12.75 10.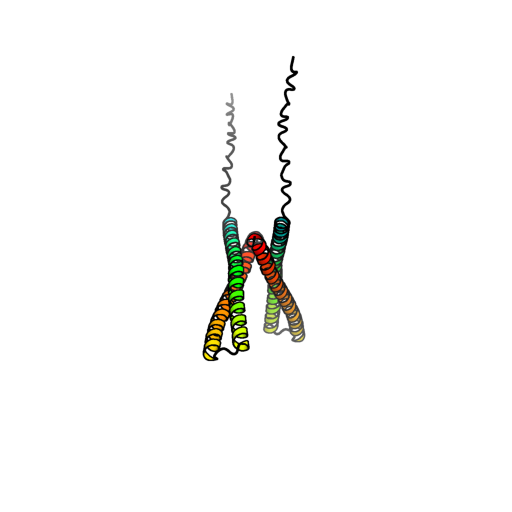938 17.109 1 98 87 TYR B CA 1
ATOM 1758 C C . TYR B 1 87 ? 11.469 11.023 16.297 1 98 87 TYR B C 1
ATOM 1760 O O . TYR B 1 87 ? 10.797 10.008 16.078 1 98 87 TYR B O 1
ATOM 1768 N N . ARG B 1 88 ? 11.164 12.148 15.844 1 98.31 88 ARG B N 1
ATOM 1769 C CA . ARG B 1 88 ? 9.938 12.336 15.07 1 98.31 88 ARG B CA 1
ATOM 1770 C C . ARG B 1 88 ? 10.008 11.609 13.734 1 98.31 88 ARG B C 1
ATOM 1772 O O . ARG B 1 88 ? 9.016 11.031 13.281 1 98.31 88 ARG B O 1
ATOM 1779 N N . VAL B 1 89 ? 11.141 11.641 13.156 1 98.69 89 VAL B N 1
ATOM 1780 C CA . VAL B 1 89 ? 11.336 10.938 11.891 1 98.69 89 VAL B CA 1
ATOM 1781 C C . VAL B 1 89 ? 11.219 9.43 12.117 1 98.69 89 VAL B C 1
ATOM 1783 O O . VAL B 1 89 ? 10.578 8.727 11.32 1 98.69 89 VAL B O 1
ATOM 1786 N N . ALA B 1 90 ? 11.797 8.977 13.188 1 98.5 90 ALA B N 1
ATOM 1787 C CA . ALA B 1 90 ? 11.695 7.555 13.523 1 98.5 90 ALA B CA 1
ATOM 1788 C C . ALA B 1 90 ? 10.242 7.152 13.758 1 98.5 90 ALA B C 1
ATOM 1790 O O . ALA B 1 90 ? 9.812 6.082 13.328 1 98.5 90 ALA B O 1
ATOM 1791 N N . ASP B 1 91 ? 9.555 7.996 14.469 1 98 91 ASP B N 1
ATOM 1792 C CA . ASP B 1 91 ? 8.133 7.777 14.727 1 98 91 ASP B CA 1
ATOM 1793 C C . ASP B 1 91 ? 7.344 7.719 13.422 1 98 91 ASP B C 1
ATOM 1795 O O . ASP B 1 91 ? 6.52 6.824 13.227 1 98 91 ASP B O 1
ATOM 1799 N N . MET B 1 92 ? 7.562 8.578 12.508 1 98.25 92 MET B N 1
ATOM 1800 C CA . MET B 1 92 ? 6.93 8.633 11.188 1 98.25 92 MET B CA 1
ATOM 1801 C C . MET B 1 92 ? 7.223 7.367 10.398 1 98.25 92 MET B C 1
ATOM 1803 O O . MET B 1 92 ? 6.32 6.777 9.797 1 98.25 92 MET B O 1
ATOM 1807 N N . GLU B 1 93 ? 8.469 7.012 10.43 1 98.31 93 GLU B N 1
ATOM 1808 C CA . GLU B 1 93 ? 8.867 5.797 9.727 1 98.31 93 GLU B CA 1
ATOM 1809 C C . GLU B 1 93 ? 8.18 4.57 10.312 1 98.31 93 GLU B C 1
ATOM 1811 O O . GLU B 1 93 ? 7.82 3.646 9.578 1 98.31 93 GLU B O 1
ATOM 1816 N N . GLY B 1 94 ? 8.016 4.582 11.617 1 98.62 94 GLY B N 1
ATOM 1817 C CA . GLY B 1 94 ? 7.277 3.512 12.258 1 98.62 94 GLY B CA 1
ATOM 1818 C C . GLY B 1 94 ? 5.848 3.396 11.766 1 98.62 94 GLY B C 1
ATOM 1819 O O . GLY B 1 94 ? 5.359 2.293 11.508 1 98.62 94 GLY B O 1
ATOM 1820 N N . ILE B 1 95 ? 5.227 4.477 11.531 1 98.81 95 ILE B N 1
ATOM 1821 C CA . ILE B 1 95 ? 3.838 4.488 11.078 1 98.81 95 ILE B CA 1
ATOM 1822 C C . ILE B 1 95 ? 3.764 4.031 9.625 1 98.81 95 ILE B C 1
ATOM 1824 O O . ILE B 1 95 ? 2.834 3.318 9.242 1 98.81 95 ILE B O 1
ATOM 1828 N N . ILE B 1 96 ? 4.66 4.414 8.812 1 98.56 96 ILE B N 1
ATOM 1829 C CA . ILE B 1 96 ? 4.711 4.016 7.414 1 98.56 96 ILE B CA 1
ATOM 1830 C C . ILE B 1 96 ? 4.855 2.5 7.312 1 98.56 96 ILE B C 1
ATOM 1832 O O . ILE B 1 96 ? 4.203 1.863 6.48 1 98.56 96 ILE B O 1
ATOM 1836 N N . LYS B 1 97 ? 5.645 1.957 8.203 1 98.56 97 LYS B N 1
ATOM 1837 C CA . LYS B 1 97 ? 5.828 0.508 8.219 1 98.56 97 LYS B CA 1
ATOM 1838 C C . LYS B 1 97 ? 4.531 -0.203 8.602 1 98.56 97 LYS B C 1
ATOM 1840 O O . LYS B 1 97 ? 4.188 -1.229 8.008 1 98.56 97 LYS B O 1
ATOM 1845 N N . VAL B 1 98 ? 3.898 0.314 9.562 1 98.75 98 VAL B N 1
ATOM 1846 C CA . VAL B 1 98 ? 2.617 -0.252 9.977 1 98.75 98 VAL B CA 1
ATOM 1847 C C . VAL B 1 98 ? 1.634 -0.204 8.812 1 98.75 98 VAL B C 1
ATOM 1849 O O . VAL B 1 98 ? 0.911 -1.171 8.562 1 98.75 98 VAL B O 1
ATOM 1852 N N . LEU B 1 99 ? 1.59 0.885 8.078 1 98.81 99 LEU B N 1
ATOM 1853 C CA . LEU B 1 99 ? 0.705 1.025 6.93 1 98.81 99 LEU B CA 1
ATOM 1854 C C . LEU B 1 99 ? 1 -0.045 5.883 1 98.81 99 LEU B C 1
ATOM 1856 O O . LEU B 1 99 ? 0.08 -0.682 5.363 1 98.81 99 LEU B O 1
ATOM 1860 N N . GLU B 1 100 ? 2.238 -0.199 5.594 1 98.31 100 GLU B N 1
ATOM 1861 C CA . GLU B 1 100 ? 2.641 -1.198 4.609 1 98.31 100 GLU B CA 1
ATOM 1862 C C . GLU B 1 100 ? 2.213 -2.6 5.035 1 98.31 100 GLU B C 1
ATOM 1864 O O . GLU B 1 100 ? 1.691 -3.369 4.227 1 98.31 100 GLU B O 1
ATOM 1869 N N . GLN B 1 101 ? 2.371 -2.914 6.316 1 98.5 101 GLN B N 1
ATOM 1870 C CA . GLN B 1 101 ? 1.976 -4.223 6.824 1 98.5 101 GLN B CA 1
ATOM 1871 C C . GLN B 1 101 ? 0.463 -4.41 6.746 1 98.5 101 GLN B C 1
ATOM 1873 O O . GLN B 1 101 ? -0.016 -5.5 6.422 1 98.5 101 GLN B O 1
ATOM 1878 N N . THR B 1 102 ? -0.181 -3.377 7.043 1 98.81 102 THR B N 1
ATOM 1879 C CA . THR B 1 102 ? -1.638 -3.438 7 1 98.81 102 THR B CA 1
ATOM 1880 C C . THR B 1 102 ? -2.129 -3.652 5.574 1 98.81 102 THR B C 1
ATOM 1882 O O . THR B 1 102 ? -3.078 -4.406 5.344 1 98.81 102 THR B O 1
ATOM 1885 N N . ARG B 1 103 ? -1.476 -3.047 4.645 1 98.81 103 ARG B N 1
ATOM 1886 C CA . ARG B 1 103 ? -1.819 -3.193 3.232 1 98.81 103 ARG B CA 1
ATOM 1887 C C . ARG B 1 103 ? -1.569 -4.621 2.756 1 98.81 103 ARG B C 1
ATOM 1889 O O . ARG B 1 103 ? -2.342 -5.156 1.958 1 98.81 103 ARG B O 1
ATOM 1896 N N . VAL B 1 104 ? -0.516 -5.188 3.25 1 98.31 104 VAL B N 1
ATOM 1897 C CA . VAL B 1 104 ? -0.248 -6.59 2.938 1 98.31 104 VAL B C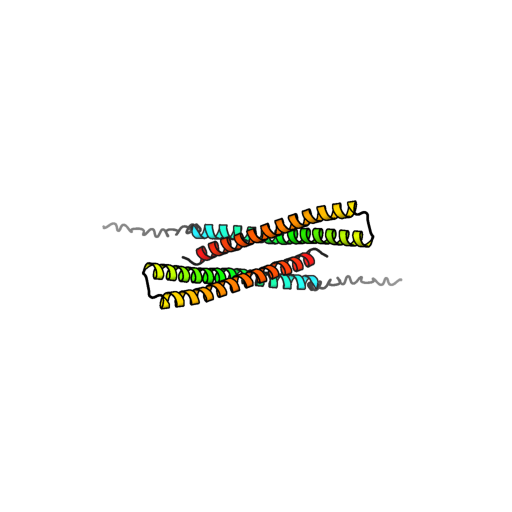A 1
ATOM 1898 C C . VAL B 1 104 ? -1.388 -7.461 3.455 1 98.31 104 VAL B C 1
ATOM 1900 O O . VAL B 1 104 ? -1.861 -8.359 2.752 1 98.31 104 VAL B O 1
ATOM 1903 N N . GLY B 1 105 ? -1.782 -7.199 4.652 1 98.62 105 GLY B N 1
ATOM 1904 C CA . GLY B 1 105 ? -2.912 -7.922 5.215 1 98.62 105 GLY B CA 1
ATOM 1905 C C . GLY B 1 105 ? -4.184 -7.762 4.406 1 98.62 105 GLY B C 1
ATOM 1906 O O . GLY B 1 105 ? -4.945 -8.719 4.238 1 98.62 105 GLY B O 1
ATOM 1907 N N . GLU B 1 106 ? -4.426 -6.574 3.904 1 98.88 106 GLU B N 1
ATOM 1908 C CA . GLU B 1 106 ? -5.594 -6.316 3.066 1 98.88 106 GLU B CA 1
ATOM 1909 C C . GLU B 1 106 ? -5.602 -7.223 1.839 1 98.88 106 GLU B C 1
ATOM 1911 O O . GLU B 1 106 ? -6.617 -7.852 1.533 1 98.88 106 GLU B O 1
ATOM 1916 N N . GLU B 1 107 ? -4.492 -7.215 1.154 1 98.75 107 GLU B N 1
ATOM 1917 C CA . GLU B 1 107 ? -4.367 -8.023 -0.053 1 98.75 107 GLU B CA 1
ATOM 1918 C C . GLU B 1 107 ? -4.621 -9.5 0.246 1 98.75 107 GLU B C 1
ATOM 1920 O O . GLU B 1 107 ? -5.34 -10.172 -0.492 1 98.75 107 GLU B O 1
ATOM 1925 N N . GLU B 1 108 ? -4.094 -10.055 1.331 1 98.56 108 GLU B N 1
ATOM 1926 C CA . GLU B 1 108 ? -4.23 -11.461 1.698 1 98.56 108 GLU B CA 1
ATOM 1927 C C . GLU B 1 108 ? -5.688 -11.82 1.979 1 98.56 108 GLU B C 1
ATOM 1929 O O . GLU B 1 108 ? -6.188 -12.836 1.49 1 98.56 108 GLU B O 1
ATOM 1934 N N . ILE B 1 109 ? -6.277 -10.977 2.73 1 98.81 109 ILE B N 1
ATOM 1935 C CA . ILE B 1 109 ? -7.66 -11.25 3.109 1 98.81 109 ILE B CA 1
ATOM 1936 C C . ILE B 1 109 ? -8.562 -11.141 1.881 1 98.81 109 ILE B C 1
ATOM 1938 O O . ILE B 1 109 ? -9.477 -11.953 1.701 1 98.81 109 ILE B O 1
ATOM 1942 N N . PHE B 1 110 ? -8.352 -10.18 1.062 1 98.81 110 PHE B N 1
ATOM 1943 C CA . PHE B 1 110 ? -9.133 -10 -0.158 1 98.81 110 PHE B CA 1
ATOM 1944 C C . PHE B 1 110 ? -9.039 -11.242 -1.043 1 98.81 110 PHE B C 1
ATOM 1946 O O . PHE B 1 110 ? -10.055 -11.758 -1.508 1 98.81 110 PHE B O 1
ATOM 1953 N N . LEU B 1 111 ? -7.797 -11.68 -1.236 1 98.5 111 LEU B N 1
ATOM 1954 C CA . LEU B 1 111 ? -7.594 -12.82 -2.129 1 98.5 111 LEU B CA 1
ATOM 1955 C C . LEU B 1 111 ? -8.211 -14.086 -1.546 1 98.5 111 LEU B C 1
ATOM 1957 O O . LEU B 1 111 ? -8.812 -14.875 -2.273 1 98.5 111 LEU B O 1
ATOM 1961 N N . LYS B 1 112 ? -8.07 -14.266 -0.252 1 97.88 112 LYS B N 1
ATOM 1962 C CA . LYS B 1 112 ? -8.695 -15.422 0.385 1 97.88 112 LYS B CA 1
ATOM 1963 C C . LYS B 1 112 ? -10.211 -15.414 0.187 1 97.88 112 LYS B C 1
ATOM 1965 O O . LYS B 1 112 ? -10.797 -16.438 -0.166 1 97.88 112 LYS B O 1
ATOM 1970 N N . ARG B 1 113 ? -10.75 -14.297 0.411 1 97.69 113 ARG B N 1
ATOM 1971 C CA . ARG B 1 113 ? -12.188 -14.164 0.218 1 97.69 113 ARG B CA 1
ATOM 1972 C C . ARG B 1 113 ? -12.57 -14.43 -1.233 1 97.69 113 ARG B C 1
ATOM 1974 O O . ARG B 1 113 ? -13.539 -15.148 -1.503 1 97.69 113 ARG B O 1
ATOM 1981 N N . TRP B 1 114 ? -11.836 -13.844 -2.15 1 96.81 114 TRP B N 1
ATOM 1982 C CA . TRP B 1 114 ? -12.086 -13.984 -3.58 1 96.81 114 TRP B CA 1
ATOM 1983 C C . TRP B 1 114 ? -12.047 -15.453 -4 1 96.81 114 TRP B C 1
ATOM 1985 O O . TRP B 1 114 ? -12.93 -15.922 -4.723 1 96.81 114 TRP B O 1
ATOM 1995 N N . HIS B 1 115 ? -11.133 -16.188 -3.49 1 96.75 115 HIS B N 1
ATOM 1996 C CA . HIS B 1 115 ? -10.992 -17.594 -3.859 1 96.75 115 HIS B CA 1
ATOM 1997 C C . HIS B 1 115 ? -12.141 -18.422 -3.309 1 96.75 115 HIS B C 1
ATOM 1999 O O . HIS B 1 115 ? -12.625 -19.328 -3.977 1 96.75 115 HIS B O 1
ATOM 2005 N N . LEU B 1 116 ? -12.539 -18.078 -2.131 1 94.94 116 LEU B N 1
ATOM 2006 C CA . L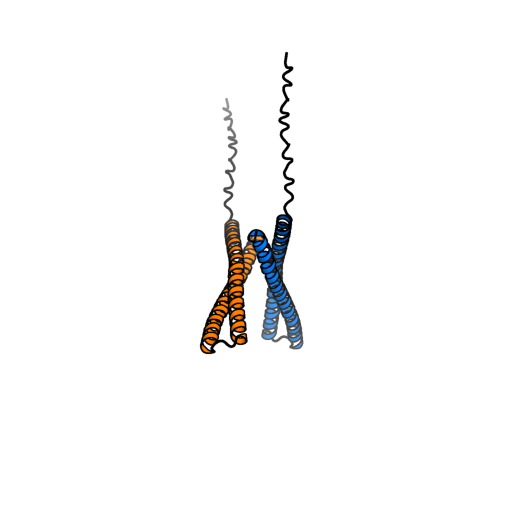EU B 1 116 ? -13.664 -18.797 -1.539 1 94.94 116 LEU B CA 1
ATOM 2007 C C . LEU B 1 116 ? -14.945 -18.531 -2.316 1 94.94 116 LEU B C 1
ATOM 2009 O O . LEU B 1 116 ? -15.797 -19.422 -2.443 1 94.94 116 LEU B O 1
ATOM 2013 N N . GLN B 1 117 ? -15.023 -17.391 -2.887 1 94.31 117 GLN B N 1
ATOM 2014 C CA . GLN B 1 117 ? -16.219 -16.984 -3.617 1 94.31 117 GLN B CA 1
ATOM 2015 C C . GLN B 1 117 ? -16.219 -17.578 -5.023 1 94.31 117 GLN B C 1
ATOM 2017 O O . GLN B 1 117 ? -17.297 -17.844 -5.59 1 94.31 117 GLN B O 1
ATOM 2022 N N . HIS B 1 118 ? -15.102 -17.812 -5.574 1 90.44 118 HIS B N 1
ATOM 2023 C CA . HIS B 1 118 ? -15.047 -18.156 -6.992 1 90.44 118 HIS B CA 1
ATOM 2024 C C . HIS B 1 118 ? -14.5 -19.562 -7.199 1 90.44 118 HIS B C 1
ATOM 2026 O O . HIS B 1 118 ? -14.477 -20.062 -8.32 1 90.44 118 HIS B O 1
ATOM 2032 N N . ASN B 1 119 ? -13.758 -20.141 -6.266 1 75.62 119 ASN B N 1
ATOM 2033 C CA . ASN B 1 119 ? -13.289 -21.516 -6.418 1 75.62 119 ASN B CA 1
ATOM 2034 C C . ASN B 1 119 ? -14.258 -22.516 -5.785 1 75.62 119 ASN B C 1
ATOM 2036 O O . ASN B 1 119 ? -13.867 -23.281 -4.898 1 75.62 119 ASN B O 1
ATOM 2040 N N . GLU B 1 120 ? -15.625 -22.469 -6.277 1 53.16 120 GLU B N 1
ATOM 2041 C CA . GLU B 1 120 ? -16.391 -23.656 -5.906 1 53.16 120 GLU B CA 1
ATOM 2042 C C . GLU B 1 120 ? -15.672 -24.922 -6.352 1 53.16 120 GLU B C 1
ATOM 2044 O O . GLU B 1 120 ? -14.984 -24.938 -7.371 1 53.16 120 GLU B O 1
#

Radius of gyration: 33.53 Å; Cα contacts (8 Å, |Δi|>4): 114; chains: 2; bounding box: 94×114×47 Å

Secondary structure (DSSP, 8-state):
------------------------HHHHHHHHHHHHHHHHHHHHHHHHHHHHHHHHHHHHHHHHHHHHHHTT--HHHHHHHHHHHHHHHHHHHHHHHHHHHHHHHHHHHHHHHHHHHH--/------------------------HHHHHHHHHHHHHHHHHHHHHHHHHHHHHHHHHHHHHHHHHHHHHHTT--HHHHHHHHHHHHHHHHHHHHHHHHHHHHHHHHHHHHHHHHHHHH--

Sequence (240 aa):
MPSRRHRKESNDPQLSGPRSNTEGPNQQEIKNLSERLAAIRLEIEQTFLLKEERVKRAKSQWQRIERMERERQPKEEIEKEKKELKYRVADMEGIIKVLEQTRVGEEEIFLKRWHLQHNEMPSRRHRKESNDPQLSGPRSNTEGPNQQEIKNLSERLAAIRLEIEQTFLLKEERVKRAKSQWQRIERMERERQPKEEIEKEKKELKYRVADMEGIIKVLEQTRVGEEEIFLKRWHLQHNE

pLDDT: mean 86.32, std 22.22, range [33.28, 98.94]

Organism: Fusarium proliferatum (strain ET1) (NCBI:txid1227346)

Nearest PDB structures (foldseek):
  6b87-assembly2_B-3  TM=9.642E-01  e=1.855E-01  synthetic construct
  6b87-assembly1_A-2  TM=9.532E-01  e=1.855E-01  synthetic construct
  8i21-assembly1_A  TM=8.467E-01  e=6.490E-01  Saccharomyces cerevisiae S288C
  6pyu-assembly1_B  TM=9.017E-01  e=3.448E+00  Homo sapiens
  8i4v-assembly1_B  TM=5.231E-01  e=4.377E+00  Saccharomyces cerevisiae S288C

Foldseek 3Di:
DDPPPPPPPPPPVPPPPPPPPPLPPLRVVLVVLVVVLVVLVVVLVVLVVVLVVLVVVLVVLVVVLVVCVVVPHDPVVSVVSVVVSVVSVVVSVVSVVVNVVSVVVNVVSVVVSVCSVPVD/DDPPPPPPPPPPVPPPPPPPPPLPPLRVVLVVLVVVLVVLVVVLVVLVVVLVVLVVVLVVLVVVLVVCVVVVHDPVVSVVSVVVSVVSVVVSVVSVVVNVVSVVVNVVSVVVSVCSVPVD

Solvent-accessible surface area (backbone atoms only — not comparable to full-atom values): 13547 Å² total; per-residue (Å²): 133,85,79,76,76,76,76,76,75,75,74,66,71,71,68,74,57,76,71,73,79,63,62,49,75,66,52,49,50,42,52,52,36,50,52,50,45,53,51,46,53,48,49,49,54,54,43,51,54,50,41,52,52,35,48,51,51,33,49,53,47,50,52,50,46,52,52,38,59,74,67,63,52,61,67,70,61,50,52,52,52,51,51,51,37,53,53,35,48,51,52,35,52,52,45,53,50,51,45,54,53,49,50,51,51,43,54,53,43,50,51,54,36,50,45,67,71,66,62,117,134,85,78,76,76,76,76,76,76,76,74,65,71,71,69,74,58,76,70,75,79,63,63,47,75,65,52,48,51,43,50,50,39,50,52,49,44,52,51,47,52,49,50,49,53,53,44,52,53,52,42,52,50,36,48,51,51,33,52,51,47,50,52,49,46,51,52,38,59,75,66,63,52,62,65,70,61,49,53,53,52,50,53,51,38,53,51,34,47,52,53,37,52,51,45,52,51,51,45,56,53,49,50,52,49,43,55,52,44,50,51,53,36,49,43,66,72,66,62,120